Protein AF-A0A7S0PBK9-F1 (afdb_monomer_lite)

Radius of gyration: 22.99 Å; chains: 1; bounding box: 55×59×62 Å

Structure (mmCIF, N/CA/C/O backbone):
data_AF-A0A7S0PBK9-F1
#
_entry.id   AF-A0A7S0PBK9-F1
#
loop_
_atom_site.group_PDB
_atom_site.id
_atom_site.type_symbol
_atom_site.label_atom_id
_atom_site.label_alt_id
_atom_site.label_comp_id
_atom_site.label_asym_id
_atom_site.label_entity_id
_atom_site.label_seq_id
_atom_site.pdbx_PDB_ins_code
_atom_site.Cartn_x
_atom_site.Cartn_y
_atom_site.Cartn_z
_atom_site.occupancy
_atom_site.B_iso_or_equiv
_atom_site.auth_seq_id
_atom_site.auth_comp_id
_atom_site.auth_asym_id
_atom_site.auth_atom_id
_atom_site.pdbx_PDB_model_num
ATOM 1 N N . GLU A 1 1 ? -21.178 -40.208 -24.244 1.00 37.31 1 GLU A N 1
ATOM 2 C CA . GLU A 1 1 ? -20.035 -39.601 -24.956 1.00 37.31 1 GLU A CA 1
ATOM 3 C C . GLU A 1 1 ? -19.880 -38.158 -24.503 1.00 37.31 1 GLU A C 1
ATOM 5 O O . GLU A 1 1 ? -20.881 -37.492 -24.266 1.00 37.31 1 GLU A O 1
ATOM 10 N N . HIS A 1 2 ? -18.645 -37.732 -24.250 1.00 36.84 2 HIS A N 1
ATOM 11 C CA . HIS A 1 2 ? -18.321 -36.469 -23.590 1.00 36.84 2 HIS A CA 1
ATOM 12 C C . HIS A 1 2 ? -18.660 -35.262 -24.472 1.00 36.84 2 HIS A C 1
ATOM 14 O O . HIS A 1 2 ? -18.075 -35.089 -25.539 1.00 36.84 2 HIS A O 1
ATOM 20 N N . ALA A 1 3 ? -19.561 -34.401 -23.995 1.00 41.03 3 ALA A N 1
ATOM 21 C CA . ALA A 1 3 ? -19.729 -33.058 -24.533 1.00 41.03 3 ALA A CA 1
ATOM 22 C C . ALA A 1 3 ? -18.425 -32.279 -24.303 1.00 41.03 3 ALA A C 1
ATOM 24 O O . ALA A 1 3 ? -17.999 -32.078 -23.163 1.00 41.03 3 ALA A O 1
ATOM 25 N N . GLY A 1 4 ? -17.759 -31.915 -25.398 1.00 39.22 4 GLY A N 1
ATOM 26 C CA . GLY A 1 4 ? -16.502 -31.182 -25.380 1.00 39.22 4 GLY A CA 1
ATOM 27 C C . GLY A 1 4 ? -16.660 -29.844 -24.666 1.00 39.22 4 GLY A C 1
ATOM 28 O O . GLY A 1 4 ? -17.493 -29.020 -25.034 1.00 39.22 4 GLY A O 1
ATOM 29 N N . ILE A 1 5 ? -15.838 -29.627 -23.642 1.00 44.16 5 ILE A N 1
ATOM 30 C CA . ILE A 1 5 ? -15.659 -28.320 -23.017 1.00 44.16 5 ILE A CA 1
ATOM 31 C C . ILE A 1 5 ? -14.984 -27.438 -24.069 1.00 44.16 5 ILE A C 1
ATOM 33 O O . ILE A 1 5 ? -13.789 -27.580 -24.334 1.00 44.16 5 ILE A O 1
ATOM 37 N N . GLY A 1 6 ? -15.762 -26.569 -24.714 1.00 41.78 6 GLY A N 1
ATOM 38 C CA . GLY A 1 6 ? -15.231 -25.554 -25.613 1.00 41.78 6 GLY A CA 1
ATOM 39 C C . GLY A 1 6 ? -14.212 -24.702 -24.860 1.00 41.78 6 GLY A C 1
ATOM 40 O O . GLY A 1 6 ? -14.540 -24.085 -23.846 1.00 41.78 6 GLY A O 1
ATOM 41 N N . ARG A 1 7 ? -12.962 -24.686 -25.333 1.00 45.25 7 ARG A N 1
ATOM 42 C CA . ARG A 1 7 ? -11.970 -23.701 -24.898 1.00 45.25 7 ARG A CA 1
ATOM 43 C C . ARG A 1 7 ? -12.492 -22.330 -25.316 1.00 45.25 7 ARG A C 1
ATOM 45 O O . ARG A 1 7 ? -12.412 -21.980 -26.487 1.00 45.25 7 ARG A O 1
ATOM 52 N N . ALA A 1 8 ? -13.046 -21.576 -24.373 1.00 54.84 8 ALA A N 1
ATOM 53 C CA . ALA A 1 8 ? -13.255 -20.154 -24.574 1.00 54.84 8 ALA A CA 1
ATOM 54 C C . ALA A 1 8 ? -11.870 -19.518 -24.758 1.00 54.84 8 ALA A C 1
ATOM 56 O O . ALA A 1 8 ? -11.065 -19.505 -23.824 1.00 54.84 8 ALA A O 1
ATOM 57 N N . GLU A 1 9 ? -11.560 -19.052 -25.967 1.00 52.22 9 GLU A N 1
ATOM 58 C CA . GLU A 1 9 ? -10.427 -18.159 -26.179 1.00 52.22 9 GLU A CA 1
ATOM 59 C C . GLU A 1 9 ? -10.696 -16.889 -25.376 1.00 52.22 9 GLU A C 1
ATOM 61 O O . GLU A 1 9 ? -11.541 -16.065 -25.724 1.00 52.22 9 GLU A O 1
ATOM 66 N N . VAL A 1 10 ? -10.010 -16.749 -24.244 1.00 57.16 10 VAL A N 1
ATOM 67 C CA . VAL A 1 10 ? -10.023 -15.505 -23.481 1.00 57.16 10 VAL A CA 1
ATOM 68 C C . VAL A 1 10 ? -9.178 -14.512 -24.269 1.00 57.16 10 VAL A C 1
ATOM 70 O O . VAL A 1 10 ? -7.961 -14.443 -24.096 1.00 57.16 10 VAL A O 1
ATOM 73 N N . SER A 1 11 ? -9.812 -13.771 -25.179 1.00 64.06 11 SER A N 1
ATOM 74 C CA . SER A 1 11 ? -9.138 -12.669 -25.856 1.00 64.06 11 SER A CA 1
ATOM 75 C C . SER A 1 11 ? -8.804 -11.596 -24.825 1.00 64.06 11 SER A C 1
ATOM 77 O O . SER A 1 11 ? -9.683 -11.045 -24.168 1.00 64.06 11 SER A O 1
ATOM 79 N N . VAL A 1 12 ? -7.514 -11.303 -24.676 1.00 69.44 12 VAL A N 1
ATOM 80 C CA . VAL A 1 12 ? -7.003 -10.247 -23.785 1.00 69.44 12 VAL A CA 1
ATOM 81 C C . VAL A 1 12 ? -7.301 -8.852 -24.350 1.00 69.44 12 VAL A C 1
ATOM 83 O O . VAL A 1 12 ? -7.242 -7.869 -23.611 1.00 69.44 12 VAL A O 1
ATOM 86 N N . TYR A 1 13 ? -7.677 -8.768 -25.630 1.00 76.81 13 TYR A N 1
ATOM 87 C CA . TYR A 1 13 ? -8.009 -7.528 -26.319 1.00 76.81 13 TYR A CA 1
ATOM 88 C C . TYR A 1 13 ? -9.389 -7.597 -26.983 1.00 76.81 13 TYR A C 1
ATOM 90 O O . TYR A 1 13 ? -9.721 -8.574 -27.652 1.00 76.81 13 TYR A O 1
ATOM 98 N N . CYS A 1 14 ? -10.176 -6.536 -26.840 1.00 70.25 14 CYS A N 1
ATOM 99 C CA . CYS A 1 14 ? -11.416 -6.302 -27.573 1.00 70.25 14 CYS A CA 1
ATOM 100 C C . CYS A 1 14 ? -11.334 -4.899 -28.181 1.00 70.25 14 CYS A C 1
ATOM 102 O O . CYS A 1 14 ? -10.976 -3.958 -27.478 1.00 70.25 14 CYS A O 1
ATOM 104 N N . GLU A 1 15 ? -11.572 -4.769 -29.489 1.00 79.12 15 GLU A N 1
ATOM 105 C CA . GLU A 1 15 ? -11.504 -3.482 -30.212 1.00 79.12 15 GLU A CA 1
ATOM 106 C C . GLU A 1 15 ? -10.177 -2.714 -30.016 1.00 79.12 15 GLU A C 1
ATOM 108 O O . GLU A 1 15 ? -10.131 -1.489 -29.943 1.00 79.12 15 GLU A O 1
ATOM 113 N N . GLY A 1 16 ? -9.061 -3.443 -29.897 1.00 73.81 16 GLY A N 1
ATOM 114 C CA . GLY A 1 16 ? -7.737 -2.853 -29.663 1.00 73.81 16 GLY A CA 1
ATOM 115 C C . GLY A 1 16 ? -7.492 -2.387 -28.223 1.00 73.81 16 GLY A C 1
ATOM 116 O O . GLY A 1 16 ? -6.398 -1.915 -27.915 1.00 73.81 16 GLY A O 1
ATOM 117 N N . GLN A 1 17 ? -8.459 -2.563 -27.321 1.00 72.69 17 GLN A N 1
ATOM 118 C CA . GLN A 1 17 ? -8.320 -2.269 -25.899 1.00 72.69 17 GLN A CA 1
ATOM 119 C C . GLN A 1 17 ? -8.137 -3.542 -25.085 1.00 72.69 17 GLN A C 1
ATOM 121 O O . GLN A 1 17 ? -8.747 -4.575 -25.349 1.00 72.69 17 GLN A O 1
ATOM 126 N N . ARG A 1 18 ? -7.278 -3.464 -24.070 1.00 77.75 18 ARG A N 1
ATOM 127 C CA . ARG A 1 18 ? -7.047 -4.567 -23.143 1.00 77.75 18 ARG A CA 1
ATOM 128 C C . ARG A 1 18 ? -8.266 -4.722 -22.230 1.00 77.75 18 ARG A C 1
ATOM 130 O O . ARG A 1 18 ? -8.673 -3.754 -21.598 1.00 77.75 18 ARG A O 1
ATOM 137 N N . VAL A 1 19 ? -8.829 -5.927 -22.154 1.00 81.81 19 VAL A N 1
ATOM 138 C CA . VAL A 1 19 ? -10.065 -6.196 -21.387 1.00 81.81 19 VAL A CA 1
ATOM 139 C C . VAL A 1 19 ? -9.824 -6.755 -19.984 1.00 81.81 19 VAL A C 1
ATOM 141 O O . VAL A 1 19 ? -10.758 -6.848 -19.193 1.00 81.81 19 VAL A O 1
ATOM 144 N N . ASN A 1 20 ? -8.586 -7.123 -19.645 1.00 80.31 20 ASN A N 1
ATOM 145 C CA . ASN A 1 20 ? -8.206 -7.528 -18.291 1.00 80.31 20 ASN A CA 1
ATOM 146 C C . ASN A 1 20 ? -7.452 -6.414 -17.547 1.00 80.31 20 ASN A C 1
ATOM 148 O O . ASN A 1 20 ? -6.885 -5.504 -18.152 1.00 80.31 20 ASN A O 1
ATOM 152 N N . GLY A 1 21 ? -7.424 -6.515 -16.215 1.00 77.88 21 GLY A N 1
ATOM 153 C CA . GLY A 1 21 ? -6.659 -5.604 -15.366 1.00 77.88 21 GLY A CA 1
ATOM 154 C C . GLY A 1 21 ? -5.166 -5.592 -15.715 1.00 77.88 21 GLY A C 1
ATOM 155 O O . GLY A 1 21 ? -4.591 -6.606 -16.125 1.00 77.88 21 GLY A O 1
ATOM 156 N N . ASN A 1 22 ? -4.541 -4.431 -15.542 1.00 81.94 22 ASN A N 1
ATOM 157 C CA . ASN A 1 22 ? -3.117 -4.207 -15.753 1.00 81.94 22 ASN A CA 1
ATOM 158 C C . ASN A 1 22 ? -2.502 -3.693 -14.441 1.00 81.94 22 ASN A C 1
ATOM 160 O O . ASN A 1 22 ? -3.064 -2.797 -13.825 1.00 81.94 22 ASN A O 1
ATOM 164 N N . ASP A 1 23 ? -1.386 -4.296 -14.027 1.00 85.19 23 ASP A N 1
ATOM 165 C CA . ASP A 1 23 ? -0.671 -4.022 -12.768 1.00 85.19 23 ASP A CA 1
ATOM 166 C C . ASP A 1 23 ? 0.801 -3.635 -13.032 1.00 85.19 23 ASP A C 1
ATOM 168 O O . ASP A 1 23 ? 1.697 -3.928 -12.237 1.00 85.19 23 ASP A O 1
ATOM 172 N N . GLY A 1 24 ? 1.067 -3.055 -14.208 1.00 88.94 24 GLY A N 1
ATOM 173 C CA . GLY A 1 24 ? 2.384 -2.606 -14.652 1.00 88.94 24 GLY A CA 1
ATOM 174 C C . GLY A 1 24 ? 2.984 -3.417 -15.806 1.00 88.94 24 GLY A C 1
ATOM 175 O O . GLY A 1 24 ? 2.292 -3.891 -16.709 1.00 88.94 24 GLY A O 1
ATOM 176 N N . LEU A 1 25 ? 4.311 -3.532 -15.803 1.00 90.88 25 LEU A N 1
ATOM 177 C CA . LEU A 1 25 ? 5.112 -4.133 -16.868 1.00 90.88 25 LEU A CA 1
ATOM 178 C C . LEU A 1 25 ? 5.977 -5.272 -16.324 1.00 90.88 25 LEU A C 1
ATOM 180 O O . LEU A 1 25 ? 6.424 -5.247 -15.178 1.00 90.88 25 LEU A O 1
ATOM 184 N N . VAL A 1 26 ? 6.249 -6.257 -17.177 1.00 89.31 26 VAL A N 1
ATOM 185 C CA . VAL A 1 26 ? 7.191 -7.345 -16.897 1.00 89.31 26 VAL A CA 1
ATOM 186 C C . VAL A 1 26 ? 8.267 -7.326 -17.974 1.00 89.31 26 VAL A C 1
ATOM 188 O O . VAL A 1 26 ? 7.952 -7.418 -19.159 1.00 89.31 26 VAL A O 1
ATOM 191 N N . PHE A 1 27 ? 9.529 -7.206 -17.566 1.00 86.12 27 PHE A N 1
ATOM 192 C CA . PHE A 1 27 ? 10.682 -7.268 -18.456 1.00 86.12 27 PHE A CA 1
ATOM 193 C C . PHE A 1 27 ? 11.312 -8.645 -18.343 1.00 86.12 27 PHE A C 1
ATOM 195 O O . PHE A 1 27 ? 11.823 -9.026 -17.288 1.00 86.12 27 PHE A O 1
ATOM 202 N N . THR A 1 28 ? 11.247 -9.381 -19.448 1.00 82.25 28 THR A N 1
ATOM 203 C CA . THR A 1 28 ? 11.861 -10.699 -19.572 1.00 82.25 28 THR A CA 1
ATOM 204 C C . THR A 1 28 ? 13.163 -10.541 -20.348 1.00 82.25 28 THR A C 1
ATOM 206 O O . THR A 1 28 ? 13.121 -10.016 -21.462 1.00 82.25 28 THR A O 1
ATOM 209 N N . PRO A 1 29 ? 14.312 -10.934 -19.779 1.00 76.38 29 PRO A N 1
ATOM 210 C CA . PRO A 1 29 ? 15.572 -10.917 -20.511 1.00 76.38 29 PRO A CA 1
ATOM 211 C C . PRO A 1 29 ? 15.522 -11.900 -21.688 1.00 76.38 29 PRO A C 1
ATOM 213 O O . PRO A 1 29 ? 14.913 -12.962 -21.596 1.00 76.38 29 PRO A O 1
ATOM 216 N N . GLU A 1 30 ? 16.176 -11.548 -22.793 1.00 73.62 30 GLU A N 1
ATOM 217 C CA . GLU A 1 30 ? 16.146 -12.325 -24.043 1.00 73.62 30 GLU A CA 1
ATOM 218 C C . GLU A 1 30 ? 16.910 -13.660 -23.945 1.00 73.62 30 GLU A C 1
ATOM 220 O O . GLU A 1 30 ? 16.586 -14.611 -24.650 1.00 73.62 30 GLU A O 1
ATOM 225 N N . ALA A 1 31 ? 17.923 -13.737 -23.072 1.00 64.44 31 ALA A N 1
ATOM 226 C CA . ALA A 1 31 ? 18.966 -14.763 -23.136 1.00 64.44 31 ALA A CA 1
ATOM 227 C C . ALA A 1 31 ? 18.982 -15.883 -22.067 1.00 64.44 31 ALA A C 1
ATOM 229 O O . ALA A 1 31 ? 19.561 -16.925 -22.373 1.00 64.44 31 ALA A O 1
ATOM 230 N N . PRO A 1 32 ? 18.440 -15.767 -20.836 1.00 63.41 32 PRO A N 1
ATOM 231 C CA . PRO A 1 32 ? 18.502 -16.893 -19.907 1.00 63.41 32 PRO A CA 1
ATOM 232 C C . PRO A 1 32 ? 17.438 -17.942 -20.247 1.00 63.41 32 PRO A C 1
ATOM 234 O O . PRO A 1 32 ? 16.290 -17.616 -20.556 1.00 63.41 32 PRO A O 1
ATOM 237 N N . SER A 1 33 ? 17.802 -19.222 -20.144 1.00 63.12 33 SER A N 1
ATOM 238 C CA . SER A 1 33 ? 16.810 -20.294 -20.169 1.00 63.12 33 SER A CA 1
ATOM 239 C C . SER A 1 33 ? 15.861 -20.150 -18.970 1.00 63.12 33 SER A C 1
ATOM 241 O O . SER A 1 33 ? 16.205 -19.567 -17.940 1.00 63.12 33 SER A O 1
ATOM 243 N N . TYR A 1 34 ? 14.654 -20.714 -19.057 1.00 63.53 34 TYR A N 1
ATOM 244 C CA . TYR A 1 34 ? 13.708 -20.722 -17.929 1.00 63.53 34 TYR A CA 1
ATOM 245 C C . TYR A 1 34 ? 14.316 -21.356 -16.660 1.00 63.53 34 TYR A C 1
ATOM 247 O O . TYR A 1 34 ? 13.975 -20.980 -15.542 1.00 63.53 34 TYR A O 1
ATOM 255 N N . VAL A 1 35 ? 15.264 -22.282 -16.841 1.00 61.34 35 VAL A N 1
ATOM 256 C CA . VAL A 1 35 ? 16.034 -22.908 -15.759 1.00 61.34 35 VAL A CA 1
ATOM 257 C C . VAL A 1 35 ? 16.972 -21.898 -15.096 1.00 61.34 35 VAL A C 1
ATOM 259 O O . VAL A 1 35 ? 17.036 -21.861 -13.868 1.00 61.34 35 VAL A O 1
ATOM 262 N N . ASP A 1 36 ? 17.628 -21.029 -15.866 1.00 63.69 36 ASP A N 1
ATOM 263 C CA . ASP A 1 36 ? 18.517 -19.989 -15.332 1.00 63.69 36 ASP A CA 1
ATOM 264 C C . ASP A 1 36 ? 17.732 -18.952 -14.512 1.00 63.69 36 ASP A C 1
ATOM 266 O O . ASP A 1 36 ? 18.167 -18.559 -13.431 1.00 63.69 36 ASP A O 1
ATOM 270 N N . LEU A 1 37 ? 16.526 -18.581 -14.962 1.00 63.16 37 LEU A N 1
ATOM 271 C CA . LEU A 1 37 ? 15.635 -17.661 -14.239 1.00 63.16 37 LEU A CA 1
ATOM 272 C C . LEU A 1 37 ? 15.126 -18.222 -12.900 1.00 63.16 37 LEU A C 1
ATOM 274 O O . LEU A 1 37 ? 14.863 -17.452 -11.977 1.00 63.16 37 LEU A O 1
ATOM 278 N N . LEU A 1 38 ? 14.979 -19.546 -12.783 1.00 64.19 38 LEU A N 1
ATOM 279 C CA . LEU A 1 38 ? 14.485 -20.215 -11.572 1.00 64.19 38 LEU A CA 1
ATOM 280 C C . LEU A 1 38 ? 15.596 -20.660 -10.609 1.00 64.19 38 LEU A C 1
ATOM 282 O O . LEU A 1 38 ? 15.308 -20.965 -9.453 1.00 64.19 38 LEU A O 1
ATOM 286 N N . SER A 1 39 ? 16.855 -20.687 -11.054 1.00 60.34 39 SER A N 1
ATOM 287 C CA . SER A 1 39 ? 17.982 -21.238 -10.281 1.00 60.34 39 SER A CA 1
ATOM 288 C C . SER A 1 39 ? 18.617 -20.273 -9.263 1.00 60.34 39 SER A C 1
ATOM 290 O O . SER A 1 39 ? 19.566 -20.659 -8.585 1.00 60.34 39 SER A O 1
ATOM 292 N N . MET A 1 40 ? 18.038 -19.079 -9.069 1.00 57.62 40 MET A N 1
ATOM 293 C CA . MET A 1 40 ? 18.487 -18.008 -8.154 1.00 57.62 40 MET A CA 1
ATOM 294 C C . MET A 1 40 ? 19.875 -17.396 -8.496 1.00 57.62 40 MET A C 1
ATOM 296 O O . MET A 1 40 ? 20.720 -18.043 -9.109 1.00 57.62 40 MET A O 1
ATOM 300 N N . PRO A 1 41 ? 20.143 -16.129 -8.106 1.00 51.56 41 PRO A N 1
ATOM 301 C CA . PRO A 1 41 ? 21.246 -15.313 -8.640 1.00 51.56 41 PRO A CA 1
ATOM 302 C C . PRO A 1 41 ? 22.622 -15.574 -8.003 1.00 51.56 41 PRO A C 1
ATOM 304 O O . PRO A 1 41 ? 23.641 -15.164 -8.557 1.00 51.56 41 PRO A O 1
ATOM 307 N N . ASP A 1 42 ? 22.681 -16.249 -6.853 1.00 51.09 42 ASP A N 1
ATOM 308 C CA . ASP A 1 42 ? 23.914 -16.342 -6.049 1.00 51.09 42 ASP A CA 1
ATOM 309 C C . ASP A 1 42 ? 24.941 -17.346 -6.593 1.00 51.09 42 ASP A C 1
ATOM 311 O O . ASP A 1 42 ? 26.044 -17.479 -6.060 1.00 51.09 42 ASP A O 1
ATOM 315 N N . LYS A 1 43 ? 24.604 -18.060 -7.669 1.00 46.91 43 LYS A N 1
ATOM 316 C CA . LYS A 1 43 ? 25.526 -18.950 -8.372 1.00 46.91 43 LYS A CA 1
ATOM 317 C C . LYS A 1 43 ? 25.549 -18.618 -9.854 1.00 46.91 43 LYS A C 1
ATOM 319 O O . LYS A 1 43 ? 25.142 -19.424 -10.686 1.00 46.91 43 LYS A O 1
ATOM 324 N N . ALA A 1 44 ? 26.110 -17.459 -10.197 1.00 53.38 44 ALA A N 1
ATOM 325 C CA . ALA A 1 44 ? 26.804 -17.376 -11.475 1.00 53.38 44 ALA A CA 1
ATOM 326 C C . ALA A 1 44 ? 27.765 -18.577 -11.538 1.00 53.38 44 ALA A C 1
ATOM 328 O O . ALA A 1 44 ? 28.562 -18.784 -10.616 1.00 53.38 44 ALA A O 1
ATOM 329 N N . ALA A 1 45 ? 27.658 -19.409 -12.576 1.00 53.44 45 ALA A N 1
ATOM 330 C CA . ALA A 1 45 ? 28.686 -20.409 -12.834 1.00 53.44 45 ALA A CA 1
ATOM 331 C C . ALA A 1 45 ? 30.052 -19.689 -12.836 1.00 53.44 45 ALA A C 1
ATOM 333 O O . ALA A 1 45 ? 30.122 -18.572 -13.359 1.00 53.44 45 ALA A O 1
ATOM 334 N N . PRO A 1 46 ? 31.123 -20.252 -12.244 1.00 52.31 46 PRO A N 1
ATOM 335 C CA . PRO A 1 46 ? 32.425 -19.593 -12.229 1.00 52.31 46 PRO A CA 1
ATOM 336 C C . PRO A 1 46 ? 32.835 -19.184 -13.654 1.00 52.31 46 PRO A C 1
ATOM 338 O O . PRO A 1 46 ? 33.042 -20.043 -14.507 1.00 52.31 46 PRO A O 1
ATOM 341 N N . GLY A 1 47 ? 32.904 -17.875 -13.921 1.00 58.84 47 GLY A N 1
ATOM 342 C CA . GLY A 1 47 ? 33.248 -17.316 -15.237 1.00 58.84 47 GLY A CA 1
ATOM 343 C C . GLY A 1 47 ? 32.086 -17.082 -16.218 1.00 58.84 47 GLY A C 1
ATOM 344 O O . GLY A 1 47 ? 32.343 -16.660 -17.343 1.00 58.84 47 GLY A O 1
ATOM 345 N N . GLY A 1 48 ? 30.830 -17.324 -15.829 1.00 57.00 48 GLY A N 1
ATOM 346 C CA . GLY A 1 48 ? 29.646 -17.010 -16.639 1.00 57.00 48 GLY A CA 1
ATOM 347 C C . GLY A 1 48 ? 29.148 -15.566 -16.457 1.00 57.00 48 GLY A C 1
ATOM 348 O O . GLY A 1 48 ? 29.385 -14.966 -15.404 1.00 57.00 48 GLY A O 1
ATOM 349 N N . PRO A 1 49 ? 28.445 -14.986 -17.452 1.00 57.59 49 PRO A N 1
ATOM 350 C CA . PRO A 1 49 ? 27.774 -13.702 -17.275 1.00 57.59 49 PRO A CA 1
ATOM 351 C C . PRO A 1 49 ? 26.697 -13.813 -16.180 1.00 57.59 49 PRO A C 1
ATOM 353 O O . PRO A 1 49 ? 26.072 -14.869 -16.047 1.00 57.59 49 PRO A O 1
ATOM 356 N N . PRO A 1 50 ? 26.460 -12.751 -15.387 1.00 62.09 50 PRO A N 1
ATOM 357 C CA . PRO A 1 50 ? 25.414 -12.766 -14.371 1.00 62.09 50 PRO A CA 1
ATOM 358 C C . PRO A 1 50 ? 24.054 -13.029 -15.025 1.00 62.09 50 PRO A C 1
ATOM 360 O O . PRO A 1 50 ? 23.706 -12.395 -16.025 1.00 62.09 50 PRO A O 1
ATOM 363 N N . VAL A 1 51 ? 23.287 -13.961 -14.454 1.00 66.56 51 VAL A N 1
ATOM 364 C CA . VAL A 1 51 ? 21.918 -14.232 -14.901 1.00 66.56 51 VAL A CA 1
ATOM 365 C C . VAL A 1 51 ? 21.100 -12.963 -14.694 1.00 66.56 51 VAL A C 1
ATOM 367 O O . VAL A 1 51 ? 20.986 -12.460 -13.576 1.00 66.56 51 VAL A O 1
ATOM 370 N N . GLN A 1 52 ? 20.546 -12.426 -15.780 1.00 69.50 52 GLN A N 1
ATOM 371 C CA . GLN A 1 52 ? 19.661 -11.273 -15.686 1.00 69.50 52 GLN A CA 1
ATOM 372 C C . GLN A 1 52 ? 18.328 -11.721 -15.070 1.00 69.50 52 GLN A C 1
ATOM 374 O O . GLN A 1 52 ? 17.741 -12.692 -15.552 1.00 69.50 52 GLN A O 1
ATOM 379 N N . PRO A 1 53 ? 17.846 -11.062 -14.005 1.00 73.06 53 PRO A N 1
ATOM 380 C CA . PRO A 1 53 ? 16.605 -11.453 -13.355 1.00 73.06 53 PRO A CA 1
ATOM 381 C C . PRO A 1 53 ? 15.385 -11.048 -14.189 1.00 73.06 53 PRO A C 1
ATOM 383 O O . PRO A 1 53 ? 15.427 -10.107 -14.983 1.00 73.06 53 PRO A O 1
ATOM 386 N N . LEU A 1 54 ? 14.263 -11.724 -13.943 1.00 81.25 54 LEU A N 1
ATOM 387 C CA . LEU A 1 54 ? 12.953 -11.234 -14.360 1.00 81.25 54 LEU A CA 1
ATOM 388 C C . LEU A 1 54 ? 12.618 -9.971 -13.556 1.00 81.25 54 LEU A C 1
ATOM 390 O O . LEU A 1 54 ? 12.667 -9.994 -12.324 1.00 81.25 54 LEU A O 1
ATOM 394 N N . LEU A 1 55 ? 12.248 -8.884 -14.234 1.00 84.88 55 LEU A N 1
ATOM 395 C CA . LEU A 1 55 ? 11.890 -7.631 -13.568 1.00 84.88 55 LEU A CA 1
ATOM 396 C C . LEU A 1 55 ? 10.389 -7.379 -13.684 1.00 84.88 55 LEU A C 1
ATOM 398 O O . LEU A 1 55 ? 9.829 -7.400 -14.779 1.00 84.88 55 LEU A O 1
ATOM 402 N N . LYS A 1 56 ? 9.743 -7.076 -12.557 1.00 89.38 56 LYS A N 1
ATOM 403 C CA . LYS A 1 56 ? 8.392 -6.509 -12.525 1.00 89.38 56 LYS A CA 1
ATOM 404 C C . LYS A 1 56 ? 8.501 -5.033 -12.168 1.00 89.38 56 LYS A C 1
ATOM 406 O O . LYS A 1 56 ? 9.068 -4.694 -11.134 1.00 89.38 56 LYS A O 1
ATOM 411 N N . TRP A 1 57 ? 7.916 -4.175 -12.992 1.00 91.00 57 TRP A N 1
ATOM 412 C CA . TRP A 1 57 ? 7.720 -2.765 -12.678 1.00 91.00 57 TRP A CA 1
ATOM 413 C C . TRP A 1 57 ? 6.233 -2.486 -12.496 1.00 91.00 57 TRP A C 1
ATOM 415 O O . TRP A 1 57 ? 5.406 -2.990 -13.253 1.00 91.00 57 TRP A O 1
ATOM 425 N N . LYS A 1 58 ? 5.900 -1.662 -11.507 1.00 88.25 58 LYS A N 1
ATOM 426 C CA . LYS A 1 58 ? 4.537 -1.224 -11.221 1.00 88.25 58 LYS A CA 1
ATOM 427 C C . LYS A 1 58 ? 4.538 0.285 -10.966 1.00 88.25 58 LYS A C 1
ATOM 429 O O . LYS A 1 58 ? 5.478 0.759 -10.322 1.00 88.25 58 LYS A O 1
ATOM 434 N N . PRO A 1 59 ? 3.526 1.041 -11.434 1.00 82.81 59 PRO A N 1
ATOM 435 C CA . PRO A 1 59 ? 3.435 2.464 -11.143 1.00 82.81 59 PRO A CA 1
ATOM 436 C C . PRO A 1 59 ? 3.512 2.738 -9.641 1.00 82.81 59 PRO A C 1
ATOM 438 O O . PRO A 1 59 ? 2.898 2.042 -8.834 1.00 82.81 59 PRO A O 1
ATOM 441 N N . LEU A 1 60 ? 4.268 3.777 -9.278 1.00 74.31 60 LEU A N 1
ATOM 442 C CA . LEU A 1 60 ? 4.612 4.091 -7.892 1.00 74.31 60 LEU A CA 1
ATOM 443 C C . LEU A 1 60 ? 3.384 4.114 -6.973 1.00 74.31 60 LEU A C 1
ATOM 445 O O . LEU A 1 60 ? 3.346 3.408 -5.970 1.00 74.31 60 LEU A O 1
ATOM 449 N N . LEU A 1 61 ? 2.365 4.876 -7.373 1.00 75.31 61 LEU A N 1
ATOM 450 C CA . LEU A 1 61 ? 1.143 5.103 -6.600 1.00 75.31 61 LEU A CA 1
ATOM 451 C C . LEU A 1 61 ? 0.244 3.865 -6.503 1.00 75.31 61 LEU A C 1
ATOM 453 O O . LEU A 1 61 ? -0.666 3.834 -5.687 1.00 75.31 61 LEU A O 1
ATOM 457 N N . GLU A 1 62 ? 0.493 2.830 -7.299 1.00 82.31 62 GLU A N 1
ATOM 458 C CA . GLU A 1 62 ? -0.294 1.601 -7.243 1.00 82.31 62 GLU A CA 1
ATOM 459 C C . GLU A 1 62 ? 0.301 0.573 -6.269 1.00 82.31 62 GLU A C 1
ATOM 461 O O . GLU A 1 62 ? -0.302 -0.477 -6.033 1.00 82.31 62 GLU A O 1
ATOM 466 N N . ASN A 1 63 ? 1.488 0.829 -5.707 1.00 86.12 63 ASN A N 1
ATOM 467 C CA . ASN A 1 63 ? 2.053 -0.025 -4.668 1.00 86.12 63 ASN A CA 1
ATOM 468 C C . ASN A 1 63 ? 1.292 0.178 -3.357 1.00 86.12 63 ASN A C 1
ATOM 470 O O . ASN A 1 63 ? 1.285 1.265 -2.777 1.00 86.12 63 ASN A O 1
ATOM 474 N N . THR A 1 64 ? 0.664 -0.896 -2.888 1.00 91.56 64 THR A N 1
ATOM 475 C CA . THR A 1 64 ? -0.197 -0.885 -1.710 1.00 91.56 64 THR A CA 1
ATOM 476 C C . THR A 1 64 ? 0.389 -1.710 -0.574 1.00 91.56 64 THR A C 1
ATOM 478 O O . THR A 1 64 ? 1.178 -2.639 -0.771 1.00 91.56 64 THR A O 1
ATOM 481 N N . VAL A 1 65 ? -0.009 -1.359 0.644 1.00 92.50 65 VAL A N 1
ATOM 482 C CA . VAL A 1 65 ? 0.272 -2.122 1.858 1.00 92.50 65 VAL A CA 1
ATOM 483 C C . VAL A 1 65 ? -1.030 -2.302 2.619 1.00 92.50 65 VAL A C 1
ATOM 485 O O . VAL A 1 65 ? -1.780 -1.350 2.835 1.00 92.50 65 VAL A O 1
ATOM 488 N N . ASP A 1 66 ? -1.294 -3.530 3.050 1.00 96.06 66 ASP A N 1
ATOM 489 C CA . ASP A 1 66 ? -2.409 -3.831 3.933 1.00 96.06 66 ASP A CA 1
ATOM 490 C C . ASP A 1 66 ? -1.994 -3.589 5.384 1.00 96.06 66 ASP A C 1
ATOM 492 O O . ASP A 1 66 ? -1.212 -4.357 5.953 1.00 96.06 66 ASP A O 1
ATOM 496 N N . PHE A 1 67 ? -2.543 -2.548 5.996 1.00 95.00 67 PHE A N 1
ATOM 497 C CA . PHE A 1 67 ? -2.329 -2.209 7.397 1.00 95.00 67 PHE A CA 1
ATOM 498 C C . PHE A 1 67 ? -3.524 -2.604 8.259 1.00 95.00 67 PHE A C 1
ATOM 500 O O . PHE A 1 67 ? -4.618 -2.882 7.777 1.00 95.00 67 PHE A O 1
ATOM 507 N N . LEU A 1 68 ? -3.312 -2.614 9.568 1.00 95.56 68 LEU A N 1
ATOM 508 C CA . LEU A 1 68 ? -4.357 -2.708 10.570 1.00 95.56 68 LEU A CA 1
ATOM 509 C C . LEU A 1 68 ? -4.713 -1.298 11.056 1.00 95.56 68 LEU A C 1
ATOM 511 O O . LEU A 1 68 ? -3.814 -0.529 11.394 1.00 95.56 68 LEU A O 1
ATOM 515 N N . VAL A 1 69 ? -6.005 -0.999 11.154 1.00 94.06 69 VAL A N 1
ATOM 516 C CA . VAL A 1 69 ? -6.556 0.159 11.877 1.00 94.06 69 VAL A CA 1
ATOM 517 C C . VAL A 1 69 ? -7.318 -0.363 13.088 1.00 94.06 69 VAL A C 1
ATOM 519 O O . VAL A 1 69 ? -8.091 -1.319 12.964 1.00 94.06 69 VAL A O 1
ATOM 522 N N . ARG A 1 70 ? -7.114 0.251 14.256 1.00 94.69 70 ARG A N 1
ATOM 523 C CA . ARG A 1 70 ? -7.840 -0.111 15.480 1.00 94.69 70 ARG A CA 1
ATOM 524 C C . ARG A 1 70 ? -9.068 0.767 15.657 1.00 94.69 70 ARG A C 1
ATOM 526 O O . ARG A 1 70 ? -9.103 1.913 15.214 1.00 94.69 70 ARG A O 1
ATOM 533 N N . LEU A 1 71 ? -10.061 0.242 16.370 1.00 94.19 71 LEU A N 1
ATOM 534 C CA . LEU A 1 71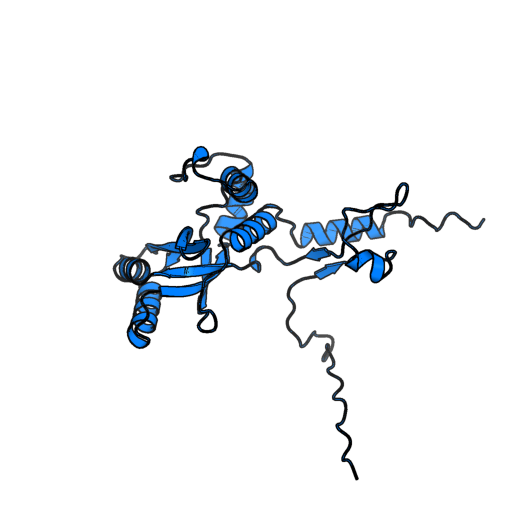 ? -11.316 0.943 16.630 1.00 94.19 71 LEU A CA 1
ATOM 535 C C . LEU A 1 71 ? -11.070 2.281 17.331 1.00 94.19 71 LEU A C 1
ATOM 537 O O . LEU A 1 71 ? -11.676 3.275 16.957 1.00 94.19 71 LEU A O 1
ATOM 541 N N . VAL A 1 72 ? -10.136 2.315 18.284 1.00 91.81 72 VAL A N 1
ATOM 542 C CA . VAL A 1 72 ? -9.778 3.533 19.027 1.00 91.81 72 VAL A CA 1
ATOM 543 C C . VAL A 1 72 ? -9.226 4.637 18.120 1.00 91.81 72 VAL A C 1
ATOM 545 O O . VAL A 1 72 ? -9.565 5.801 18.305 1.00 91.81 72 VAL A O 1
ATOM 548 N N . ASP A 1 73 ? -8.437 4.280 17.101 1.00 89.81 73 ASP A N 1
ATOM 549 C CA . ASP A 1 73 ? -7.895 5.237 16.131 1.00 89.81 73 ASP A CA 1
ATOM 550 C C . ASP A 1 73 ? -9.003 5.746 15.191 1.00 89.81 73 ASP A C 1
ATOM 552 O O . ASP A 1 73 ? -9.054 6.930 14.853 1.00 89.81 73 ASP A O 1
ATOM 556 N N . ALA A 1 74 ? -9.941 4.870 14.813 1.00 90.75 74 ALA A N 1
ATOM 557 C CA . ALA A 1 74 ? -11.109 5.244 14.019 1.00 90.75 74 ALA A CA 1
ATOM 558 C C . ALA A 1 74 ? -12.093 6.138 14.802 1.00 90.75 74 ALA A C 1
ATOM 560 O O . ALA A 1 74 ? -12.650 7.078 14.238 1.00 90.75 74 ALA A O 1
ATOM 561 N N . GLU A 1 75 ? -12.293 5.881 16.098 1.00 92.75 75 GLU A N 1
ATOM 562 C CA . GLU A 1 75 ? -13.128 6.692 16.994 1.00 92.75 75 GLU A CA 1
ATOM 563 C C . GLU A 1 75 ? -12.523 8.074 17.235 1.00 92.75 75 GLU A C 1
ATOM 565 O O . GLU A 1 75 ? -13.237 9.076 17.153 1.00 92.75 75 GLU A O 1
ATOM 570 N N . ALA A 1 76 ? -11.207 8.139 17.455 1.00 87.56 76 ALA A N 1
ATOM 571 C CA . ALA A 1 76 ? -10.484 9.402 17.534 1.00 87.56 76 ALA A CA 1
ATOM 572 C C . ALA A 1 76 ? -10.673 10.224 16.250 1.00 87.56 76 ALA A C 1
ATOM 574 O O . ALA A 1 76 ? -10.959 11.419 16.319 1.00 87.56 76 ALA A O 1
ATOM 575 N N . ALA A 1 77 ? -10.605 9.574 15.083 1.00 86.69 77 ALA A N 1
ATOM 576 C CA . ALA A 1 77 ? -10.853 10.246 13.816 1.00 86.69 77 ALA A CA 1
ATOM 577 C C . ALA A 1 77 ? -12.312 10.685 13.619 1.00 86.69 77 ALA A C 1
ATOM 579 O O . ALA A 1 77 ? -12.565 11.764 13.089 1.00 86.69 77 ALA A O 1
ATOM 580 N N . ALA A 1 78 ? -13.276 9.883 14.072 1.00 88.19 78 A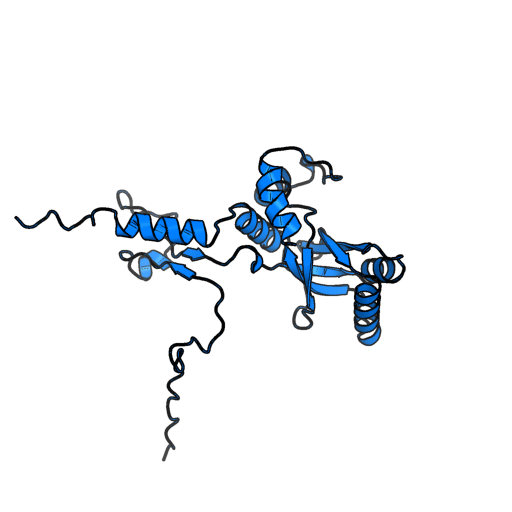LA A N 1
ATOM 581 C CA . ALA A 1 78 ? -14.703 10.189 13.982 1.00 88.19 78 ALA A CA 1
ATOM 582 C C . ALA A 1 78 ? -15.124 11.404 14.831 1.00 88.19 78 ALA A C 1
ATOM 584 O O . ALA A 1 78 ? -16.110 12.069 14.499 1.00 88.19 78 ALA A O 1
ATOM 585 N N . GLY A 1 79 ? -14.413 11.653 15.937 1.00 84.38 79 GLY A N 1
ATOM 586 C CA . GLY A 1 79 ? -14.705 12.719 16.897 1.00 84.38 79 GLY A CA 1
ATOM 587 C C . GLY A 1 79 ? -14.042 14.070 16.607 1.00 84.38 79 GLY A C 1
ATOM 588 O O . GLY A 1 79 ? -14.346 15.039 17.300 1.00 84.38 79 GLY A O 1
ATOM 589 N N . GLY A 1 80 ? -13.140 14.159 15.626 1.00 76.12 80 GLY A N 1
ATOM 590 C CA . GLY A 1 80 ? -12.428 15.402 15.328 1.00 76.12 80 GLY A CA 1
ATOM 591 C C . GLY A 1 80 ? -13.209 16.408 14.478 1.00 76.12 80 GLY A C 1
ATOM 592 O O . GLY A 1 80 ? -14.208 16.087 13.835 1.00 76.12 80 GLY A O 1
ATOM 593 N N . SER A 1 81 ? -12.732 17.655 14.464 1.00 60.56 81 SER A N 1
ATOM 594 C CA . SER A 1 81 ? -13.349 18.786 13.765 1.00 60.56 81 SER A CA 1
ATOM 595 C C . SER A 1 81 ? -12.605 19.155 12.471 1.00 60.56 81 SER A C 1
ATOM 597 O O . SER A 1 81 ? -11.543 19.767 12.492 1.00 60.56 81 SER A O 1
ATOM 599 N N . GLY A 1 82 ? -13.211 18.827 11.323 1.00 57.44 82 GLY A N 1
ATOM 600 C CA . GLY A 1 82 ? -13.041 19.500 10.021 1.00 57.44 82 GLY A CA 1
ATOM 601 C C . GLY A 1 82 ? -11.731 19.299 9.242 1.00 57.44 82 GLY A C 1
ATOM 602 O O . GLY A 1 82 ? -11.779 19.161 8.024 1.00 57.44 82 GLY A O 1
ATOM 603 N N . ALA A 1 83 ? -10.572 19.248 9.896 1.00 55.38 83 ALA A N 1
ATOM 604 C CA . ALA A 1 83 ? -9.288 18.972 9.254 1.00 55.38 83 ALA A CA 1
ATOM 605 C C . ALA A 1 83 ? -8.882 17.538 9.600 1.00 55.38 83 ALA A C 1
ATOM 607 O O . ALA A 1 83 ? -8.618 17.252 10.764 1.00 55.38 83 ALA A O 1
ATOM 608 N N . GLY A 1 84 ? -8.912 16.638 8.609 1.00 64.56 84 GLY A N 1
ATOM 609 C CA . GLY A 1 84 ? -8.803 15.186 8.789 1.00 64.56 84 GLY A CA 1
ATOM 610 C C . GLY A 1 84 ? -7.849 14.740 9.903 1.00 64.56 84 GLY A C 1
ATOM 611 O O . GLY A 1 84 ? -6.702 15.178 9.984 1.00 64.56 84 GLY A O 1
ATOM 612 N N . CYS A 1 85 ? -8.341 13.851 10.757 1.00 72.69 85 CYS A N 1
ATOM 613 C CA . CYS A 1 85 ? -7.610 13.330 11.895 1.00 72.69 85 CYS A CA 1
ATOM 614 C C . CYS A 1 85 ? -6.621 12.254 11.473 1.00 72.69 85 CYS A C 1
ATOM 616 O O . CYS A 1 85 ? -6.900 11.419 10.610 1.00 72.69 85 CYS A O 1
ATOM 618 N N . THR A 1 86 ? -5.470 12.253 12.130 1.00 78.31 86 THR A N 1
ATOM 619 C CA . THR A 1 86 ? -4.455 11.224 11.943 1.00 78.31 86 THR A CA 1
ATOM 620 C C . THR A 1 86 ? -4.869 9.958 12.688 1.00 78.31 86 THR A C 1
ATOM 622 O O . THR A 1 86 ? -5.025 9.987 13.905 1.00 78.31 86 THR A O 1
ATOM 625 N N . ALA A 1 87 ? -5.025 8.856 11.958 1.00 84.50 87 ALA A N 1
ATOM 626 C CA . ALA A 1 87 ? -5.220 7.524 12.513 1.00 84.50 87 ALA A CA 1
ATOM 627 C C . ALA A 1 87 ? -3.963 6.678 12.299 1.00 84.50 87 ALA A C 1
ATOM 629 O O . ALA A 1 87 ? -3.369 6.675 11.215 1.00 84.50 87 ALA A O 1
ATOM 630 N N . THR A 1 88 ? -3.566 5.955 13.339 1.00 86.19 88 THR A N 1
ATOM 631 C CA . THR A 1 88 ? -2.360 5.128 13.337 1.00 86.19 88 THR A CA 1
ATOM 632 C C . THR A 1 88 ? -2.584 3.826 12.565 1.00 86.19 88 THR A C 1
ATOM 634 O O . THR A 1 88 ? -3.636 3.194 12.667 1.00 86.19 88 THR A O 1
ATOM 637 N N . LEU A 1 89 ? -1.580 3.414 11.790 1.00 89.50 89 LEU A N 1
ATOM 638 C CA . LEU A 1 89 ? -1.570 2.191 10.993 1.00 89.50 89 LEU A CA 1
ATOM 639 C C . LEU A 1 89 ? -0.521 1.213 11.519 1.00 89.50 89 LEU A C 1
ATOM 641 O O . LEU A 1 89 ? 0.638 1.578 11.753 1.00 89.50 89 LEU A O 1
ATOM 645 N N . PHE A 1 90 ? -0.916 -0.053 11.651 1.00 90.31 90 PHE A N 1
ATOM 646 C CA . PHE A 1 90 ? -0.069 -1.099 12.219 1.00 90.31 90 PHE A CA 1
ATOM 647 C C . PHE A 1 90 ? 0.192 -2.242 11.240 1.00 90.31 90 PHE A C 1
ATOM 649 O O . PHE A 1 90 ? -0.684 -2.649 10.480 1.00 90.31 90 PHE A O 1
ATOM 656 N N . SER A 1 91 ? 1.378 -2.830 11.343 1.00 90.69 91 SER A N 1
ATOM 657 C CA . SER A 1 91 ? 1.766 -4.050 10.633 1.00 90.69 91 SER A CA 1
ATOM 658 C C . SER A 1 91 ? 2.001 -5.210 11.588 1.00 90.69 91 SER A C 1
ATOM 660 O O . SER A 1 91 ? 2.211 -5.034 12.789 1.00 90.69 91 SER A O 1
ATOM 662 N N . SER A 1 92 ? 1.972 -6.425 11.051 1.00 89.62 92 SER A N 1
ATOM 663 C CA . SER A 1 92 ? 2.197 -7.654 11.811 1.00 89.62 92 SER A CA 1
ATOM 664 C C . SER A 1 92 ? 3.692 -7.936 12.003 1.00 89.62 92 SER A C 1
ATOM 666 O O . SER A 1 92 ? 4.469 -7.947 11.048 1.00 89.62 92 SER A O 1
ATOM 668 N N . ALA A 1 93 ? 4.106 -8.235 13.232 1.00 85.38 93 ALA A N 1
ATOM 669 C CA . ALA A 1 93 ? 5.464 -8.634 13.589 1.00 85.38 93 ALA A CA 1
ATOM 670 C C . ALA A 1 93 ? 5.430 -9.843 14.534 1.00 85.38 93 ALA A C 1
ATOM 672 O O . ALA A 1 93 ? 5.330 -9.696 15.754 1.00 85.38 93 ALA A O 1
ATOM 673 N N . GLY A 1 94 ? 5.498 -11.053 13.968 1.00 73.88 94 GLY A N 1
ATOM 674 C CA . GLY A 1 94 ? 5.657 -12.289 14.746 1.00 73.88 94 GLY A CA 1
ATOM 675 C C . GLY A 1 94 ? 4.593 -12.492 15.833 1.00 73.88 94 GLY A C 1
ATOM 676 O O . GLY A 1 94 ? 4.931 -12.847 16.955 1.00 73.88 94 GLY A O 1
ATOM 677 N N . GLY A 1 95 ? 3.322 -12.203 15.528 1.00 79.00 95 GLY A N 1
ATOM 678 C CA . GLY A 1 95 ? 2.201 -12.338 16.472 1.00 79.00 95 GLY A CA 1
ATOM 679 C C . GLY A 1 95 ? 1.862 -11.072 17.267 1.00 79.00 95 GLY A C 1
ATOM 680 O O . GLY A 1 95 ? 0.860 -11.056 17.973 1.00 79.00 95 GLY A O 1
ATOM 681 N N . ARG A 1 96 ? 2.644 -9.998 17.124 1.00 84.12 96 ARG A N 1
ATOM 682 C CA . ARG A 1 96 ? 2.332 -8.664 17.660 1.00 84.12 96 ARG A CA 1
ATOM 683 C C . ARG A 1 96 ? 2.025 -7.690 16.528 1.00 84.12 96 ARG A C 1
ATOM 685 O O . ARG A 1 96 ? 2.351 -7.952 15.374 1.00 84.12 96 ARG A O 1
ATOM 692 N N . THR A 1 97 ? 1.431 -6.552 16.864 1.00 84.94 97 THR A N 1
ATOM 693 C CA . THR A 1 97 ? 1.244 -5.428 15.937 1.00 84.94 97 THR A CA 1
ATOM 694 C C . THR A 1 97 ? 2.228 -4.317 16.268 1.00 84.94 97 THR A C 1
ATOM 696 O O . THR A 1 97 ? 2.370 -3.972 17.442 1.00 84.94 97 THR A O 1
ATOM 699 N N . VAL A 1 98 ? 2.866 -3.745 15.255 1.00 83.50 98 VAL A N 1
ATOM 700 C CA . VAL A 1 98 ? 3.826 -2.644 15.385 1.00 83.50 98 VAL A CA 1
ATOM 701 C C . VAL A 1 98 ? 3.305 -1.461 14.589 1.00 83.50 98 VAL A C 1
ATOM 703 O O . VAL A 1 98 ? 2.876 -1.631 13.450 1.00 83.50 98 VAL A O 1
ATOM 706 N N . GLU A 1 99 ? 3.312 -0.283 15.203 1.00 83.69 99 GLU A N 1
ATOM 707 C CA . GLU A 1 99 ? 2.995 0.970 14.524 1.00 83.69 99 GLU A CA 1
ATOM 708 C C . GLU A 1 99 ? 4.011 1.223 13.412 1.00 83.69 99 GLU A C 1
ATOM 710 O O . GLU A 1 99 ? 5.217 1.100 13.631 1.00 83.69 99 GLU A O 1
ATOM 715 N N . GLN A 1 100 ? 3.525 1.538 12.214 1.00 78.50 100 GLN A N 1
ATOM 716 C CA . GLN A 1 100 ? 4.398 1.703 11.054 1.00 78.50 100 GLN A CA 1
ATOM 717 C C . GLN A 1 100 ? 4.102 2.959 10.238 1.00 78.50 100 GLN A C 1
ATOM 719 O O . GLN A 1 100 ? 4.997 3.496 9.584 1.00 78.50 100 GLN A O 1
ATOM 724 N N . ALA A 1 101 ? 2.855 3.413 10.238 1.00 80.50 101 ALA A N 1
ATOM 725 C CA . ALA A 1 101 ? 2.413 4.489 9.373 1.00 80.50 101 ALA A CA 1
ATOM 726 C C . ALA A 1 101 ? 1.221 5.221 9.987 1.00 80.50 101 ALA A C 1
ATOM 728 O O . ALA A 1 101 ? 0.702 4.831 11.032 1.00 80.50 101 ALA A O 1
ATOM 729 N N . ALA A 1 102 ? 0.769 6.268 9.309 1.00 83.06 102 ALA A N 1
ATOM 730 C CA . ALA A 1 102 ? -0.462 6.946 9.651 1.00 83.06 102 ALA A CA 1
ATOM 731 C C . ALA A 1 102 ? -1.261 7.281 8.392 1.00 83.06 102 ALA A C 1
ATOM 733 O O . ALA A 1 102 ? -0.714 7.462 7.302 1.00 83.06 102 ALA A O 1
ATOM 734 N N . THR A 1 103 ? -2.572 7.376 8.555 1.00 85.25 103 THR A N 1
ATOM 735 C CA . THR A 1 103 ? -3.498 7.838 7.525 1.00 85.25 103 THR A CA 1
ATOM 736 C C . THR A 1 103 ? -4.253 9.059 8.021 1.00 85.25 103 THR A C 1
ATOM 738 O O . THR A 1 103 ? -4.399 9.263 9.224 1.00 85.25 103 THR A O 1
ATOM 741 N N . SER A 1 104 ? -4.705 9.907 7.104 1.00 83.44 104 SER A N 1
ATOM 742 C CA . SER A 1 104 ? -5.589 11.021 7.436 1.00 83.44 104 SER A CA 1
ATOM 743 C C . SER A 1 104 ? -7.009 10.665 7.040 1.00 83.44 104 SER A C 1
ATOM 745 O O . SER A 1 104 ? -7.282 10.381 5.878 1.00 83.44 104 SER A O 1
ATOM 747 N N . LEU A 1 105 ? -7.898 10.680 8.026 1.00 84.81 105 LEU A N 1
ATOM 748 C CA . LEU A 1 105 ? -9.303 10.351 7.865 1.00 84.81 105 LEU A CA 1
ATOM 749 C C . LEU A 1 105 ? -10.143 11.593 8.109 1.00 84.81 105 LEU A C 1
ATOM 751 O O . LEU A 1 105 ? -9.970 12.298 9.102 1.00 84.81 105 LEU A O 1
ATOM 755 N N . THR A 1 106 ? -11.094 11.841 7.223 1.00 88.06 106 THR A N 1
ATOM 756 C CA . THR A 1 106 ? -12.199 12.753 7.525 1.00 88.06 106 THR A CA 1
ATOM 757 C C . THR A 1 106 ? -13.046 12.191 8.675 1.00 88.06 106 THR A C 1
ATOM 759 O O . THR A 1 106 ? -13.095 10.966 8.858 1.00 88.06 106 THR A O 1
ATOM 762 N N . PRO A 1 107 ? -13.753 13.044 9.436 1.00 89.25 107 PRO A N 1
ATOM 763 C CA . PRO A 1 107 ? -14.692 12.578 10.454 1.00 89.25 107 PRO A CA 1
ATOM 764 C C . PRO A 1 107 ? -15.720 11.582 9.900 1.00 89.25 107 PRO A C 1
ATOM 766 O O . PRO A 1 107 ? -16.083 10.615 10.566 1.00 89.25 107 PRO A O 1
ATOM 769 N N . GLU A 1 108 ? -16.155 11.770 8.655 1.00 90.25 108 GLU A N 1
ATOM 770 C CA . GLU A 1 108 ? -17.084 10.894 7.941 1.00 90.25 108 GLU A CA 1
ATOM 771 C C . GLU A 1 108 ? -16.472 9.511 7.680 1.00 90.25 108 GLU A C 1
ATOM 773 O O . GLU A 1 108 ? -17.110 8.494 7.959 1.00 90.25 108 GLU A O 1
ATOM 778 N N . GLN A 1 109 ? -15.220 9.453 7.214 1.00 90.50 109 GLN A N 1
ATOM 779 C CA . GLN A 1 109 ? -14.489 8.191 7.038 1.00 90.50 109 GLN A CA 1
ATOM 780 C C . GLN A 1 109 ? -14.256 7.477 8.376 1.00 90.50 109 GLN A C 1
ATOM 782 O O . GLN A 1 109 ? -14.433 6.261 8.456 1.00 90.50 109 GLN A O 1
ATOM 787 N N . GLY A 1 110 ? -13.918 8.222 9.435 1.00 91.81 110 GLY A N 1
ATOM 788 C CA . GLY A 1 110 ? -13.806 7.684 10.792 1.00 91.81 110 GLY A CA 1
ATOM 789 C C . GLY A 1 110 ? -15.119 7.049 11.257 1.00 91.81 110 GLY A C 1
ATOM 790 O O . GLY A 1 110 ? -15.142 5.881 11.642 1.00 91.81 110 GLY A O 1
ATOM 791 N N . LYS A 1 111 ? -16.242 7.770 11.132 1.00 93.69 111 LYS A N 1
ATOM 792 C CA . LYS A 1 111 ? -17.586 7.262 11.471 1.00 93.69 111 LYS A CA 1
ATOM 793 C C . LYS A 1 111 ? -17.949 6.010 10.671 1.00 93.69 111 LYS A C 1
ATOM 795 O O . LYS A 1 111 ? -18.498 5.067 11.242 1.00 93.69 111 LYS A O 1
ATOM 800 N N . ALA A 1 112 ? -17.627 5.976 9.378 1.00 93.06 112 ALA A N 1
ATOM 801 C CA . ALA A 1 112 ? -17.871 4.815 8.528 1.00 93.06 112 ALA A CA 1
ATOM 802 C C . ALA A 1 112 ? -17.075 3.585 8.997 1.00 93.06 112 ALA A C 1
ATOM 804 O O . ALA A 1 112 ? -17.650 2.507 9.150 1.00 93.06 112 ALA A O 1
ATOM 805 N N . LEU A 1 113 ? -15.782 3.747 9.303 1.00 93.56 113 LEU A N 1
ATOM 806 C CA . LEU A 1 113 ? -14.955 2.667 9.850 1.00 93.56 113 LEU A CA 1
ATOM 807 C C . LEU A 1 113 ? -15.497 2.167 11.191 1.00 93.56 113 LEU A C 1
ATOM 809 O O . LEU A 1 113 ? -15.690 0.964 11.355 1.00 93.56 113 LEU A O 1
ATOM 813 N N . VAL A 1 114 ? -15.820 3.074 12.118 1.00 95.25 114 VAL A N 1
ATOM 814 C CA . VAL A 1 114 ? -16.412 2.725 13.421 1.00 95.25 114 VAL A CA 1
ATOM 815 C C . VAL A 1 114 ? -17.712 1.940 13.244 1.00 95.25 114 VAL A C 1
ATOM 817 O O . VAL A 1 114 ? -17.912 0.927 13.915 1.00 95.25 114 VAL A O 1
ATOM 820 N N . SER A 1 115 ? -18.582 2.369 12.326 1.00 96.25 115 SER A N 1
ATOM 821 C CA . SER A 1 115 ? -19.843 1.685 12.027 1.00 96.25 115 SER A CA 1
ATOM 822 C C . SER A 1 115 ? -19.608 0.247 11.558 1.00 96.25 115 SER A C 1
ATOM 824 O O . SER A 1 115 ? -20.163 -0.681 12.148 1.00 96.25 115 SER A O 1
ATOM 826 N N . VAL A 1 116 ? -18.719 0.042 10.578 1.00 94.62 116 VAL A N 1
ATOM 827 C CA . VAL A 1 116 ? -18.365 -1.293 10.065 1.00 94.62 116 VAL A CA 1
ATOM 828 C C . VAL A 1 116 ? -17.762 -2.164 11.169 1.00 94.62 116 VAL A C 1
ATOM 830 O O . VAL A 1 116 ? -18.163 -3.312 11.356 1.00 94.62 116 VAL A O 1
ATOM 833 N N . MET A 1 117 ? -16.813 -1.628 11.934 1.00 95.12 117 MET A N 1
ATOM 834 C CA . MET A 1 117 ? -16.133 -2.366 12.998 1.00 95.12 117 MET A CA 1
ATOM 835 C C . MET A 1 117 ? -17.112 -2.820 14.083 1.00 95.12 117 MET A C 1
ATOM 837 O O . MET A 1 117 ? -17.115 -3.995 14.449 1.00 95.12 117 MET A O 1
ATOM 841 N N . ARG A 1 118 ? -18.006 -1.933 14.535 1.00 96.00 118 ARG A N 1
ATOM 842 C CA . ARG A 1 118 ? -19.033 -2.262 15.534 1.00 96.00 118 ARG A CA 1
ATOM 843 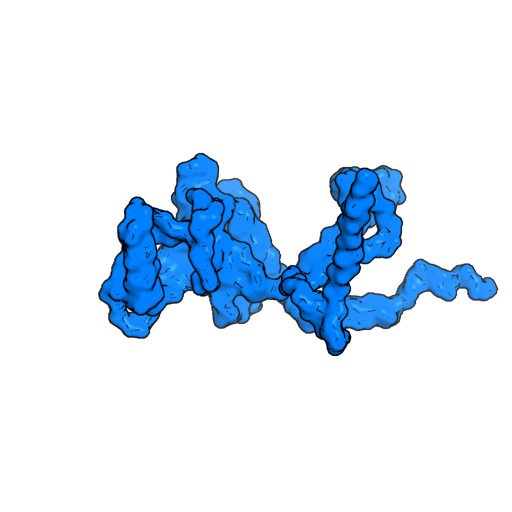C C . ARG A 1 118 ? -20.075 -3.242 14.998 1.00 96.00 118 ARG A C 1
ATOM 845 O O . ARG A 1 118 ? -20.393 -4.198 15.698 1.00 96.00 118 ARG A O 1
ATOM 852 N N . ALA A 1 119 ? -20.550 -3.059 13.764 1.00 95.19 119 ALA A N 1
ATOM 853 C CA . ALA A 1 119 ? -21.521 -3.960 13.136 1.00 95.19 119 ALA A CA 1
ATOM 854 C C . ALA A 1 119 ? -21.008 -5.407 13.038 1.00 95.19 119 ALA A C 1
ATOM 856 O O . ALA A 1 119 ? -21.782 -6.351 13.165 1.00 95.19 119 ALA A O 1
ATOM 857 N N . HIS A 1 120 ? -19.696 -5.586 12.865 1.00 91.69 120 HIS A N 1
ATOM 858 C CA . HIS A 1 120 ? -19.058 -6.901 12.804 1.00 91.69 120 HIS A CA 1
ATOM 859 C C . HIS A 1 120 ? -18.398 -7.343 14.122 1.00 91.69 120 HIS A C 1
ATOM 861 O O . HIS A 1 120 ? -17.706 -8.361 14.132 1.00 91.69 120 HIS A O 1
ATOM 867 N N . GLY A 1 121 ? -18.564 -6.595 15.221 1.00 93.81 121 GLY A N 1
ATOM 868 C CA . GLY A 1 121 ? -17.947 -6.910 16.516 1.00 93.81 121 GLY A CA 1
ATOM 869 C C . GLY A 1 121 ? -16.411 -6.941 16.490 1.00 93.81 121 GLY A C 1
ATOM 870 O O . GLY A 1 121 ? -15.788 -7.636 17.292 1.00 93.81 121 GLY A O 1
ATOM 871 N N . LYS A 1 122 ? -15.787 -6.224 15.550 1.00 92.94 122 LYS A N 1
ATOM 872 C CA . LYS A 1 122 ? -14.335 -6.193 15.350 1.00 92.94 122 LYS A CA 1
ATOM 873 C C . LYS A 1 122 ? -13.709 -5.015 16.090 1.00 92.94 122 LYS A C 1
ATOM 875 O O . LYS A 1 122 ? -14.189 -3.890 16.008 1.00 92.94 122 LYS A O 1
ATOM 880 N N . LYS A 1 123 ? -12.593 -5.275 16.774 1.00 93.75 123 LYS A N 1
ATOM 881 C CA . LYS A 1 123 ? -11.750 -4.231 17.387 1.00 93.75 123 LYS A CA 1
ATOM 882 C C . LYS A 1 123 ? -10.695 -3.689 16.435 1.00 93.75 123 LYS A C 1
ATOM 884 O O . LYS A 1 123 ? -10.273 -2.552 16.599 1.00 93.75 123 LYS A O 1
ATOM 889 N N . ASP A 1 124 ? -10.344 -4.481 15.429 1.00 93.88 124 ASP A N 1
ATOM 890 C CA . ASP A 1 124 ? -9.336 -4.150 14.438 1.00 93.88 124 ASP A CA 1
ATOM 891 C C . ASP A 1 124 ? -9.837 -4.515 13.038 1.00 93.88 124 ASP A C 1
ATOM 893 O O . ASP A 1 124 ? -10.583 -5.485 12.856 1.00 93.88 124 ASP A O 1
ATOM 897 N N . LEU A 1 125 ? -9.418 -3.739 12.044 1.00 94.81 125 LEU A N 1
ATOM 898 C CA . LEU A 1 125 ? -9.772 -3.947 10.648 1.00 94.81 125 LEU A CA 1
ATOM 899 C C . LEU A 1 125 ? -8.518 -3.888 9.784 1.00 94.81 125 LEU A C 1
ATOM 901 O O . LEU A 1 125 ? -7.695 -2.988 9.940 1.00 94.81 125 LEU A O 1
ATOM 905 N N . VAL A 1 126 ? -8.386 -4.834 8.855 1.00 96.38 126 VAL A N 1
ATOM 906 C CA . VAL A 1 126 ? -7.350 -4.754 7.826 1.00 96.38 126 VAL A CA 1
ATOM 907 C C . VAL A 1 126 ? -7.857 -3.858 6.701 1.00 96.38 126 VAL A C 1
ATOM 909 O O . VAL A 1 126 ? -8.954 -4.061 6.172 1.00 96.38 126 VAL A O 1
ATOM 912 N N . VAL A 1 127 ? -7.056 -2.864 6.349 1.00 95.69 127 VAL A N 1
ATOM 913 C CA . VAL A 1 127 ? -7.320 -1.886 5.297 1.00 95.69 127 VAL A CA 1
ATOM 914 C C . VAL A 1 127 ? -6.157 -1.887 4.323 1.00 95.69 127 VAL A C 1
ATOM 916 O O . VAL A 1 127 ? -5.003 -1.977 4.730 1.00 95.69 127 VAL A O 1
ATOM 919 N N . GLU A 1 128 ? -6.458 -1.814 3.035 1.00 95.31 128 GLU A N 1
ATOM 920 C CA . GLU A 1 128 ? -5.435 -1.617 2.019 1.00 95.31 128 GLU A CA 1
ATOM 921 C C . GLU A 1 128 ? -5.204 -0.126 1.842 1.00 95.31 128 GLU A C 1
ATOM 923 O O . GLU A 1 128 ? -6.158 0.638 1.654 1.00 95.31 128 GLU A O 1
ATOM 928 N N . CYS A 1 129 ? -3.938 0.270 1.889 1.00 91.88 129 CYS A N 1
ATOM 929 C CA . CYS A 1 129 ? -3.530 1.651 1.753 1.00 91.88 129 CYS A CA 1
ATOM 930 C C . CYS A 1 129 ? -2.531 1.825 0.614 1.00 91.88 129 CYS A C 1
ATOM 932 O O . CYS A 1 129 ? -1.679 0.968 0.387 1.00 91.88 129 CYS A O 1
ATOM 934 N N . MET A 1 130 ? -2.587 2.983 -0.033 1.00 89.06 130 MET A N 1
ATOM 935 C CA . MET A 1 130 ? -1.547 3.481 -0.933 1.00 89.06 130 MET A CA 1
ATOM 936 C C . MET A 1 130 ? -0.878 4.714 -0.328 1.00 89.06 130 MET A C 1
ATOM 938 O O . MET A 1 130 ? -1.445 5.358 0.558 1.00 89.06 130 MET A O 1
ATOM 942 N N . VAL A 1 131 ? 0.321 5.051 -0.793 1.00 82.88 131 VAL A N 1
ATOM 943 C CA . VAL A 1 131 ? 0.968 6.307 -0.403 1.00 82.88 131 VAL A CA 1
ATOM 944 C C . VAL A 1 131 ? 0.170 7.498 -0.953 1.00 82.88 131 VAL A C 1
ATOM 946 O O . VAL A 1 131 ? -0.296 7.464 -2.091 1.00 82.88 131 VAL A O 1
ATOM 949 N N . ASP A 1 132 ? -0.010 8.546 -0.148 1.00 78.44 132 ASP A N 1
ATOM 950 C CA . ASP A 1 132 ? -0.576 9.817 -0.610 1.00 78.44 132 ASP A CA 1
ATOM 951 C C . ASP A 1 132 ? 0.336 10.407 -1.694 1.00 78.44 132 ASP A C 1
ATOM 953 O O . ASP A 1 132 ? 1.537 10.564 -1.480 1.00 78.44 132 ASP A O 1
ATOM 957 N N . GLU A 1 133 ? -0.213 10.751 -2.860 1.00 70.56 133 GLU A N 1
ATOM 958 C CA . GLU A 1 133 ? 0.549 11.301 -3.983 1.00 70.56 133 GLU A CA 1
ATOM 959 C C . GLU A 1 133 ? 1.323 12.577 -3.605 1.00 70.56 133 GLU A C 1
ATOM 961 O O . GLU A 1 133 ? 2.454 12.777 -4.059 1.00 70.56 133 GLU A O 1
ATOM 966 N N . ALA A 1 134 ? 0.754 13.431 -2.749 1.00 64.12 134 ALA A N 1
ATOM 967 C CA . ALA A 1 134 ? 1.434 14.630 -2.270 1.00 64.12 134 ALA A CA 1
ATOM 968 C C . ALA A 1 134 ? 2.618 14.274 -1.356 1.00 64.12 134 ALA A C 1
ATOM 970 O O . ALA A 1 134 ? 3.686 14.885 -1.463 1.00 64.12 134 ALA A O 1
ATOM 971 N N . ALA A 1 135 ? 2.461 13.249 -0.512 1.00 60.34 135 ALA A N 1
ATOM 972 C CA . ALA A 1 135 ? 3.543 12.716 0.311 1.00 60.34 135 ALA A CA 1
ATOM 973 C C . ALA A 1 135 ? 4.608 12.019 -0.548 1.00 60.34 135 ALA A C 1
ATOM 975 O O . ALA A 1 135 ? 5.791 12.272 -0.352 1.00 60.34 135 ALA A O 1
ATOM 976 N N . ALA A 1 136 ? 4.215 11.244 -1.562 1.00 58.53 136 ALA A N 1
ATOM 977 C CA . ALA A 1 136 ? 5.121 10.578 -2.495 1.00 58.53 136 ALA A CA 1
ATOM 978 C C . ALA A 1 136 ? 5.984 11.590 -3.269 1.00 58.53 136 ALA A C 1
ATOM 980 O O . ALA A 1 136 ? 7.204 11.453 -3.328 1.00 58.53 136 ALA A O 1
ATOM 981 N N . LYS A 1 137 ? 5.381 12.675 -3.780 1.00 56.72 137 LYS A N 1
ATOM 982 C CA . LYS A 1 137 ? 6.114 13.796 -4.404 1.00 56.72 13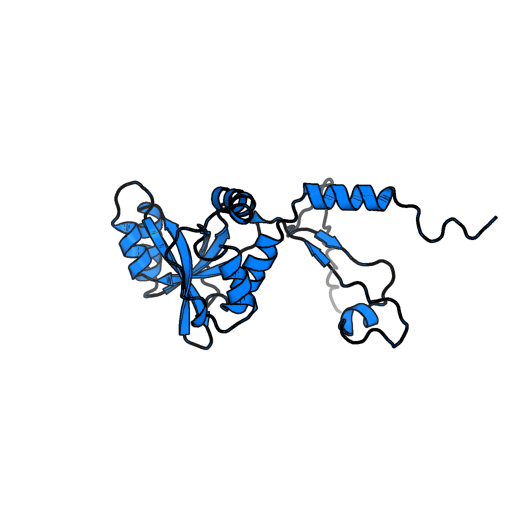7 LYS A CA 1
ATOM 983 C C . LYS A 1 137 ? 7.002 14.544 -3.400 1.00 56.72 137 LYS A C 1
ATOM 985 O O . LYS A 1 137 ? 8.058 15.050 -3.777 1.00 56.72 137 LYS A O 1
ATOM 990 N N . GLY A 1 138 ? 6.585 14.623 -2.135 1.00 49.97 138 GLY A N 1
ATOM 991 C CA . GLY A 1 138 ? 7.357 15.206 -1.036 1.00 49.97 138 GLY A CA 1
ATOM 992 C C . GLY A 1 138 ? 8.567 14.367 -0.625 1.00 49.97 138 GLY A C 1
ATOM 993 O O . GLY A 1 138 ? 9.597 14.928 -0.280 1.00 49.97 138 GLY A O 1
ATOM 994 N N . VAL A 1 139 ? 8.497 13.043 -0.734 1.00 49.88 139 VAL A N 1
ATOM 995 C CA . VAL A 1 139 ? 9.589 12.106 -0.404 1.00 49.88 139 VAL A CA 1
ATOM 996 C C . VAL A 1 139 ? 10.701 12.167 -1.437 1.00 49.88 139 VAL A C 1
ATOM 998 O O . VAL A 1 139 ? 11.873 12.212 -1.067 1.00 49.88 139 VAL A O 1
ATOM 1001 N N . VAL A 1 140 ? 10.334 12.319 -2.713 1.00 45.88 140 VAL A N 1
ATOM 1002 C CA . VAL A 1 140 ? 11.276 12.647 -3.796 1.00 45.88 140 VAL A CA 1
ATOM 1003 C C . VAL A 1 140 ? 12.038 13.951 -3.497 1.00 45.88 140 VAL A C 1
ATOM 1005 O O . VAL A 1 140 ? 13.191 14.088 -3.893 1.00 45.88 140 VAL A O 1
ATOM 1008 N N . ARG A 1 141 ? 11.437 14.897 -2.753 1.00 41.31 141 ARG A N 1
ATOM 1009 C CA . ARG A 1 141 ? 12.093 16.145 -2.311 1.00 41.31 141 ARG A CA 1
ATOM 1010 C C . ARG A 1 141 ? 12.821 16.025 -0.962 1.00 41.31 141 ARG A C 1
ATOM 1012 O O . ARG A 1 141 ? 13.860 16.647 -0.797 1.00 41.31 141 ARG A O 1
ATOM 1019 N N . SER A 1 142 ? 12.309 15.246 -0.008 1.00 39.59 142 SER A N 1
ATOM 1020 C CA . SER A 1 142 ? 12.842 15.108 1.361 1.00 39.59 142 SER A CA 1
ATOM 1021 C C . SER A 1 142 ? 14.079 14.210 1.444 1.00 39.59 142 SER A C 1
ATOM 1023 O O . SER A 1 142 ? 14.930 14.427 2.301 1.00 39.59 142 SER A O 1
ATOM 1025 N N . LEU A 1 143 ? 14.283 13.300 0.484 1.00 44.75 143 LEU A N 1
ATOM 1026 C CA . LEU A 1 143 ? 15.590 12.656 0.278 1.00 44.75 143 LEU A CA 1
ATOM 1027 C C . LEU A 1 143 ? 16.710 13.667 -0.067 1.00 44.75 143 LEU A C 1
ATOM 1029 O O . LEU A 1 143 ? 17.879 13.288 -0.090 1.00 44.75 143 LEU A O 1
ATOM 1033 N N . ALA A 1 144 ? 16.367 14.945 -0.290 1.00 38.31 144 ALA A N 1
ATOM 1034 C CA . ALA A 1 144 ? 17.288 16.070 -0.430 1.00 38.31 144 ALA A CA 1
ATOM 1035 C C . ALA A 1 144 ? 17.288 17.061 0.766 1.00 38.31 144 ALA A C 1
ATOM 1037 O O . ALA A 1 144 ? 17.973 18.078 0.683 1.00 38.31 144 ALA A O 1
ATOM 1038 N N . GLY A 1 145 ? 16.578 16.799 1.877 1.00 36.44 145 GLY A N 1
ATOM 1039 C CA . GLY A 1 145 ? 16.608 17.675 3.060 1.00 36.44 145 GLY A CA 1
ATOM 1040 C C . GLY A 1 145 ? 15.565 17.376 4.151 1.00 36.44 145 GLY A C 1
ATOM 1041 O O . GLY A 1 145 ? 14.378 17.247 3.859 1.00 36.44 145 GLY A O 1
ATOM 1042 N N . ASP A 1 146 ? 16.068 17.311 5.391 1.00 37.97 146 ASP A N 1
ATOM 1043 C CA . ASP A 1 146 ? 15.458 17.377 6.734 1.00 37.97 146 ASP A CA 1
ATOM 1044 C C . ASP A 1 146 ? 14.188 16.565 7.079 1.00 37.97 146 ASP A C 1
ATOM 1046 O O . ASP A 1 146 ? 13.109 16.718 6.510 1.00 37.97 146 ASP A O 1
ATOM 1050 N N . HIS A 1 147 ? 14.305 15.750 8.138 1.00 43.78 147 HIS A N 1
ATOM 1051 C CA . HIS A 1 147 ? 13.213 14.984 8.747 1.00 43.78 147 HIS A CA 1
ATOM 1052 C C . HIS A 1 147 ? 12.882 15.516 10.152 1.00 43.78 147 HIS A C 1
ATOM 1054 O O . HIS A 1 147 ? 13.676 15.379 11.081 1.00 43.78 147 HIS A O 1
ATOM 1060 N N . THR A 1 148 ? 11.677 16.062 10.328 1.00 37.47 148 THR A N 1
ATOM 1061 C CA . THR A 1 148 ? 11.108 16.477 11.622 1.00 37.47 148 THR A CA 1
ATOM 1062 C C . THR A 1 148 ? 9.772 15.770 11.872 1.00 37.47 148 THR A C 1
ATOM 1064 O O . THR A 1 148 ? 8.697 16.353 11.794 1.00 37.47 148 THR A O 1
ATOM 1067 N N . ALA A 1 149 ? 9.819 14.479 12.192 1.00 40.81 149 ALA A N 1
ATOM 1068 C CA . ALA A 1 149 ? 8.709 13.763 12.823 1.00 40.81 149 ALA A CA 1
ATOM 1069 C C . ALA A 1 149 ? 9.292 12.813 13.872 1.00 40.81 149 ALA A C 1
ATOM 1071 O O . ALA A 1 149 ? 10.377 12.275 13.661 1.00 40.81 149 ALA A O 1
ATOM 1072 N N . ALA A 1 150 ? 8.620 12.663 15.019 1.00 41.53 150 ALA A N 1
ATOM 1073 C CA . ALA A 1 150 ? 9.102 11.889 16.162 1.00 41.53 150 ALA A CA 1
ATOM 1074 C C . ALA A 1 150 ? 9.425 10.448 15.744 1.00 41.53 150 ALA A C 1
ATOM 1076 O O . ALA A 1 150 ? 8.549 9.616 15.527 1.00 41.53 150 ALA A O 1
ATOM 1077 N N . ALA A 1 151 ? 10.712 10.196 15.576 1.00 50.16 151 ALA A N 1
ATOM 1078 C CA . ALA A 1 151 ? 11.233 9.028 14.911 1.00 50.16 151 ALA A CA 1
ATOM 1079 C C . ALA A 1 151 ? 11.495 7.918 15.947 1.00 50.16 151 ALA A C 1
ATOM 1081 O O . ALA A 1 151 ? 11.976 8.192 17.050 1.00 50.16 151 ALA A O 1
ATOM 1082 N N . LEU A 1 152 ? 11.176 6.659 15.622 1.00 47.38 152 LEU A N 1
ATOM 1083 C CA . LEU A 1 152 ? 11.584 5.520 16.452 1.00 47.38 152 LEU A CA 1
ATOM 1084 C C . LEU A 1 152 ? 13.119 5.523 16.597 1.00 47.38 152 LEU A C 1
ATOM 1086 O O . LEU A 1 152 ? 13.804 5.597 15.578 1.00 47.38 152 LEU A O 1
ATOM 1090 N N . PRO A 1 153 ? 13.681 5.415 17.816 1.00 49.06 153 PRO A N 1
ATOM 1091 C CA . PRO A 1 153 ? 15.128 5.462 18.012 1.00 49.06 153 PRO A CA 1
ATOM 1092 C C . PRO A 1 153 ? 15.835 4.420 17.130 1.00 49.06 153 PRO A C 1
ATOM 1094 O O . PRO A 1 153 ? 15.467 3.242 17.144 1.00 49.06 153 PRO A O 1
ATOM 1097 N N . ALA A 1 154 ? 16.820 4.843 16.328 1.00 52.53 154 ALA A N 1
ATOM 1098 C CA . ALA A 1 154 ? 17.482 3.992 15.329 1.00 52.53 154 ALA A CA 1
ATOM 1099 C C . ALA A 1 154 ? 18.169 2.750 15.939 1.00 52.53 154 ALA A C 1
ATOM 1101 O O . ALA A 1 154 ? 18.342 1.732 15.266 1.00 52.53 154 ALA A O 1
ATOM 1102 N N . ASP A 1 155 ? 18.525 2.822 17.220 1.00 55.00 155 ASP A N 1
ATOM 1103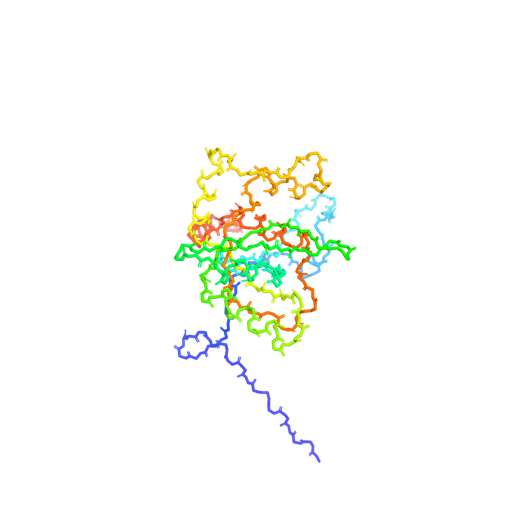 C CA . ASP A 1 155 ? 19.051 1.740 18.056 1.00 55.00 155 ASP A CA 1
ATOM 1104 C C . ASP A 1 155 ? 18.005 0.661 18.385 1.00 55.00 155 ASP A C 1
ATOM 1106 O O . ASP A 1 155 ? 18.364 -0.497 18.597 1.00 55.00 155 ASP A O 1
ATOM 1110 N N . LYS A 1 156 ? 16.708 0.995 18.354 1.00 47.56 156 LYS A N 1
ATOM 1111 C CA . LYS A 1 156 ? 15.600 0.048 18.575 1.00 47.56 156 LYS A CA 1
ATOM 1112 C C . LYS A 1 156 ? 15.126 -0.648 17.299 1.00 47.56 156 LYS A C 1
ATOM 1114 O O . LYS A 1 156 ? 14.292 -1.552 17.362 1.00 47.56 156 LYS A O 1
ATOM 1119 N N . VAL A 1 157 ? 15.660 -0.261 16.143 1.00 58.47 157 VAL A N 1
ATOM 1120 C CA . VAL A 1 157 ? 15.342 -0.870 14.850 1.00 58.47 157 VAL A CA 1
ATOM 1121 C C . VAL A 1 157 ? 16.300 -2.032 14.587 1.00 58.47 157 VAL A C 1
ATOM 1123 O O . VAL A 1 157 ? 17.500 -1.833 14.427 1.00 58.47 157 VAL A O 1
ATOM 1126 N N . THR A 1 158 ? 15.799 -3.265 14.526 1.00 57.41 158 THR A N 1
ATOM 1127 C CA . THR A 1 158 ? 16.665 -4.461 14.493 1.00 57.41 158 THR A CA 1
ATOM 1128 C C . THR A 1 158 ? 17.018 -4.959 13.088 1.00 57.41 158 THR A C 1
ATOM 1130 O O . THR A 1 158 ? 18.087 -5.535 12.910 1.00 57.41 158 THR A O 1
ATOM 1133 N N . SER A 1 159 ? 16.187 -4.709 12.070 1.00 64.88 159 SER A N 1
ATOM 1134 C CA . SER A 1 159 ? 16.447 -5.144 10.684 1.00 64.88 159 SER A CA 1
ATOM 1135 C C . SER A 1 159 ? 17.126 -4.058 9.844 1.00 64.88 159 SER A C 1
ATOM 1137 O O . SER A 1 159 ? 16.771 -2.882 9.939 1.00 64.88 159 SER A O 1
ATOM 1139 N N . ALA A 1 160 ? 18.060 -4.455 8.972 1.00 65.69 160 ALA A N 1
ATOM 1140 C CA . ALA A 1 160 ? 18.739 -3.561 8.031 1.00 65.69 160 ALA A CA 1
ATOM 1141 C C . ALA A 1 160 ? 17.761 -2.840 7.086 1.00 65.69 160 ALA A C 1
ATOM 1143 O O . ALA A 1 160 ? 17.919 -1.641 6.859 1.00 65.69 160 ALA A O 1
ATOM 1144 N N . ALA A 1 161 ? 16.721 -3.539 6.623 1.00 59.75 161 ALA A N 1
ATOM 1145 C CA . ALA A 1 161 ? 15.676 -2.975 5.769 1.00 59.75 161 ALA A CA 1
ATOM 1146 C C . ALA A 1 161 ? 14.860 -1.905 6.517 1.00 59.75 161 ALA A C 1
ATOM 1148 O O . ALA A 1 161 ? 14.672 -0.794 6.025 1.00 59.75 161 ALA A O 1
ATOM 1149 N N . LEU A 1 162 ? 14.471 -2.168 7.777 1.00 60.91 162 LEU A N 1
ATOM 1150 C CA . LEU A 1 162 ? 13.807 -1.141 8.591 1.00 60.91 162 LEU A CA 1
ATOM 1151 C C . LEU A 1 162 ? 14.729 0.063 8.839 1.00 60.91 162 LEU A C 1
ATOM 1153 O O . LEU A 1 162 ? 14.270 1.199 8.773 1.00 60.91 162 LEU A O 1
ATOM 1157 N N . LYS A 1 163 ? 16.026 -0.159 9.104 1.00 65.56 163 LYS A N 1
ATOM 1158 C CA . LYS A 1 163 ? 16.997 0.936 9.274 1.00 65.56 163 LYS A CA 1
ATOM 1159 C C . LYS A 1 163 ? 17.143 1.765 7.998 1.00 65.56 163 LYS A C 1
ATOM 1161 O O . LYS A 1 163 ? 17.359 2.971 8.079 1.00 65.56 163 LYS A O 1
ATOM 1166 N N . LEU A 1 164 ? 17.072 1.141 6.822 1.00 64.38 164 LEU A N 1
ATOM 1167 C CA . LEU A 1 164 ? 17.137 1.835 5.537 1.00 64.38 164 LEU A CA 1
ATOM 1168 C C . LEU A 1 164 ? 15.873 2.661 5.287 1.00 64.38 164 LEU A C 1
ATOM 1170 O O . LEU A 1 164 ? 15.987 3.857 5.029 1.00 64.38 164 LEU A O 1
ATOM 1174 N N . ALA A 1 165 ? 14.692 2.062 5.437 1.00 61.69 165 ALA A N 1
ATOM 1175 C CA . ALA A 1 165 ? 13.426 2.769 5.270 1.00 61.69 165 ALA A CA 1
ATOM 1176 C C . ALA A 1 165 ? 13.266 3.928 6.272 1.00 61.69 165 ALA A C 1
ATOM 1178 O O . ALA A 1 165 ? 12.763 4.993 5.919 1.00 61.69 165 ALA A O 1
ATOM 1179 N N . TYR A 1 166 ? 13.780 3.765 7.495 1.00 61.72 166 TYR A N 1
ATOM 1180 C CA . TYR A 1 166 ? 13.850 4.823 8.502 1.00 61.72 166 TYR A CA 1
ATOM 1181 C C . TYR A 1 166 ? 14.772 5.965 8.069 1.00 61.72 166 TYR A C 1
ATOM 1183 O O . TYR A 1 166 ? 14.358 7.119 8.063 1.00 61.72 166 TYR A O 1
ATOM 1191 N N . ARG A 1 167 ? 16.004 5.649 7.641 1.00 62.59 167 ARG A N 1
ATOM 1192 C CA . ARG A 1 167 ? 16.969 6.651 7.152 1.00 62.59 167 ARG A CA 1
ATOM 1193 C C . ARG A 1 167 ? 16.478 7.419 5.926 1.00 62.59 167 ARG A C 1
ATOM 1195 O O . ARG A 1 167 ? 16.945 8.524 5.700 1.00 62.59 167 ARG A O 1
ATOM 1202 N N . ARG A 1 168 ? 15.574 6.830 5.142 1.00 60.19 168 ARG A N 1
ATOM 1203 C CA . ARG A 1 168 ? 14.960 7.444 3.958 1.00 60.19 168 ARG A CA 1
ATOM 1204 C C . ARG A 1 168 ? 13.663 8.214 4.266 1.00 60.19 168 ARG A C 1
ATOM 1206 O O . ARG A 1 168 ? 12.981 8.620 3.331 1.00 60.19 168 ARG A O 1
ATOM 1213 N N . GLY A 1 169 ? 13.282 8.371 5.539 1.00 57.69 169 GLY A N 1
ATOM 1214 C CA . GLY A 1 169 ? 12.064 9.095 5.932 1.00 57.69 169 GLY A CA 1
ATOM 1215 C C . GLY A 1 169 ? 10.768 8.453 5.429 1.00 57.69 169 GLY A C 1
ATOM 1216 O O . GLY A 1 169 ? 9.779 9.142 5.193 1.00 57.69 169 GLY A O 1
ATOM 1217 N N . LEU A 1 170 ? 10.773 7.134 5.201 1.00 59.19 170 LEU A N 1
ATOM 1218 C CA . LEU A 1 170 ? 9.629 6.420 4.622 1.00 59.19 170 LEU A CA 1
ATOM 1219 C C . LEU A 1 170 ? 8.578 6.031 5.666 1.00 59.19 170 LEU A C 1
ATOM 1221 O O . LEU A 1 170 ? 7.419 5.784 5.332 1.00 59.19 170 LEU A O 1
ATOM 1225 N N . PHE A 1 171 ? 8.977 6.002 6.936 1.00 54.72 171 PHE A N 1
ATOM 1226 C CA . PHE A 1 171 ? 8.059 5.859 8.058 1.00 54.72 171 PHE A CA 1
ATOM 1227 C C . PHE A 1 171 ? 7.332 7.185 8.289 1.00 54.72 171 PHE A C 1
ATOM 1229 O O . PHE A 1 171 ? 7.942 8.246 8.193 1.00 54.72 171 PHE A O 1
ATOM 1236 N N . TYR A 1 172 ? 6.038 7.115 8.609 1.00 54.84 172 TYR A N 1
ATOM 1237 C CA . TYR A 1 172 ? 5.168 8.282 8.835 1.00 54.84 172 TYR A CA 1
ATOM 1238 C C . TYR A 1 172 ? 4.833 9.135 7.603 1.00 54.84 172 TYR A C 1
ATOM 1240 O O . TYR A 1 172 ? 4.331 10.251 7.742 1.00 54.84 172 TYR A O 1
ATOM 1248 N N . GLN A 1 173 ? 5.007 8.602 6.392 1.00 61.31 173 GLN A N 1
ATOM 1249 C CA . GLN A 1 173 ? 4.318 9.171 5.232 1.00 61.31 173 GLN A CA 1
ATOM 1250 C C . GLN A 1 173 ? 2.801 9.084 5.420 1.00 61.31 173 GLN A C 1
ATOM 1252 O O . GLN A 1 173 ? 2.305 8.181 6.096 1.00 61.31 173 GLN A O 1
ATOM 1257 N N . ARG A 1 174 ? 2.055 10.019 4.824 1.00 73.00 174 ARG A N 1
ATOM 1258 C CA . ARG A 1 174 ? 0.595 9.924 4.779 1.00 73.00 174 ARG A CA 1
ATOM 1259 C C . ARG A 1 174 ? 0.203 8.808 3.822 1.00 73.00 174 ARG A C 1
ATOM 1261 O O . ARG A 1 174 ? 0.574 8.826 2.653 1.00 73.00 174 ARG A O 1
ATOM 1268 N N . TRP A 1 175 ? -0.549 7.845 4.333 1.00 86.44 175 TRP A N 1
ATOM 1269 C CA . TRP A 1 175 ? -1.176 6.799 3.536 1.00 86.44 175 TRP A CA 1
ATOM 1270 C C . TRP A 1 175 ? -2.665 7.086 3.383 1.00 86.44 175 TRP A C 1
ATOM 1272 O O . TRP A 1 175 ? -3.295 7.667 4.270 1.00 86.44 175 TRP A O 1
ATOM 1282 N N . VAL A 1 176 ? -3.244 6.646 2.275 1.00 88.31 176 VAL A N 1
ATOM 1283 C CA . VAL A 1 176 ? -4.671 6.770 1.978 1.00 88.31 176 VAL A CA 1
ATOM 1284 C C . VAL A 1 176 ? -5.275 5.376 1.948 1.00 88.31 176 VAL A C 1
ATOM 1286 O O . VAL A 1 176 ? -4.795 4.512 1.215 1.00 88.31 176 VAL A O 1
ATOM 1289 N N . ILE A 1 177 ? -6.326 5.156 2.741 1.00 91.19 177 ILE A N 1
ATOM 1290 C CA . ILE A 1 177 ? -7.106 3.917 2.687 1.00 91.19 177 ILE A CA 1
ATOM 1291 C C . ILE A 1 177 ? -7.857 3.875 1.355 1.00 91.19 177 ILE A C 1
ATOM 1293 O O . ILE A 1 177 ? -8.675 4.752 1.084 1.00 91.19 177 ILE A O 1
ATOM 1297 N N . ILE A 1 178 ? -7.619 2.834 0.557 1.00 91.12 178 ILE A N 1
ATOM 1298 C CA . ILE A 1 178 ? -8.306 2.629 -0.725 1.00 91.12 178 ILE A CA 1
ATOM 1299 C C . ILE A 1 178 ? -9.459 1.636 -0.618 1.00 91.12 178 ILE A C 1
ATOM 1301 O O . ILE A 1 178 ? -10.468 1.789 -1.302 1.00 91.12 178 ILE A O 1
ATOM 1305 N N . ARG A 1 179 ? -9.346 0.623 0.251 1.00 92.75 179 ARG A N 1
ATOM 1306 C CA . ARG A 1 179 ? -10.434 -0.327 0.513 1.00 92.75 179 ARG A CA 1
ATOM 1307 C C . ARG A 1 179 ? -10.243 -1.101 1.807 1.00 92.75 179 ARG A C 1
ATOM 1309 O O . ARG A 1 179 ? -9.150 -1.189 2.359 1.00 92.75 179 ARG A O 1
ATOM 1316 N N . LEU A 1 180 ? -11.323 -1.728 2.255 1.00 95.00 180 LEU A N 1
ATOM 1317 C CA . LEU A 1 180 ? -11.296 -2.681 3.360 1.00 95.00 180 LEU A CA 1
ATOM 1318 C C . LEU A 1 180 ? -10.851 -4.060 2.848 1.00 95.00 180 LEU A C 1
ATOM 1320 O O . LEU A 1 180 ? -11.150 -4.436 1.712 1.00 95.00 180 LEU A O 1
ATOM 1324 N N . ARG A 1 181 ? -10.176 -4.833 3.701 1.00 95.75 181 ARG A N 1
ATOM 1325 C CA . ARG A 1 181 ? -9.702 -6.196 3.411 1.00 95.75 181 ARG A CA 1
ATOM 1326 C C . ARG A 1 181 ? -10.376 -7.220 4.320 1.00 95.75 181 ARG A C 1
ATOM 1328 O O . ARG A 1 181 ? -9.723 -7.794 5.193 1.00 95.75 181 ARG A O 1
ATOM 1335 N N . PRO A 1 182 ? -11.692 -7.462 4.160 1.00 89.75 182 PRO A N 1
ATOM 1336 C CA . PRO A 1 182 ? -12.408 -8.424 4.997 1.00 89.75 182 PRO A CA 1
ATOM 1337 C C . PRO A 1 182 ? -11.907 -9.861 4.796 1.00 89.75 182 PRO A C 1
ATOM 1339 O O . PRO A 1 182 ? -12.070 -10.684 5.693 1.00 89.75 182 PRO A O 1
ATOM 1342 N N . ASP A 1 183 ? -11.270 -10.133 3.651 1.00 90.81 183 ASP A N 1
ATOM 1343 C CA . ASP A 1 183 ? -10.612 -11.391 3.295 1.00 90.81 183 ASP A CA 1
ATOM 1344 C C . ASP A 1 183 ? -9.346 -11.669 4.120 1.00 90.81 183 ASP A C 1
ATOM 1346 O O . ASP A 1 183 ? -8.884 -12.809 4.183 1.00 90.81 183 ASP A O 1
ATOM 1350 N N . LYS A 1 184 ? -8.774 -10.648 4.772 1.00 91.75 184 LYS A N 1
ATOM 1351 C CA . LYS A 1 184 ? -7.526 -10.772 5.523 1.00 91.75 184 LYS A CA 1
ATOM 1352 C C . LYS A 1 184 ? -7.760 -10.813 7.026 1.00 91.75 184 LYS A C 1
ATOM 1354 O O . LYS A 1 184 ? -8.264 -9.875 7.633 1.00 91.75 184 LYS A O 1
ATOM 1359 N N . ALA A 1 185 ? -7.270 -11.886 7.646 1.00 88.25 185 ALA A N 1
ATOM 1360 C CA . ALA A 1 185 ? -7.225 -12.012 9.102 1.00 88.25 185 ALA A CA 1
ATOM 1361 C C . ALA A 1 185 ? -6.113 -11.165 9.747 1.00 88.25 185 ALA A C 1
ATOM 1363 O O . ALA A 1 185 ? -6.173 -10.872 10.938 1.00 88.25 185 ALA A O 1
ATOM 1364 N N . ARG A 1 186 ? -5.063 -10.820 8.990 1.00 90.94 186 ARG A N 1
ATOM 1365 C CA . ARG A 1 186 ? -3.883 -10.095 9.477 1.00 90.94 186 ARG A CA 1
ATOM 1366 C C . ARG A 1 186 ? -3.418 -9.073 8.443 1.00 90.94 186 ARG A C 1
ATOM 1368 O O . ARG A 1 186 ? -3.480 -9.342 7.243 1.00 90.94 186 ARG A O 1
ATOM 1375 N N . ALA A 1 187 ? -2.916 -7.941 8.930 1.00 94.31 187 ALA A N 1
ATOM 1376 C CA . ALA A 1 187 ? -2.167 -6.977 8.129 1.00 94.31 187 ALA A CA 1
ATOM 1377 C C . ALA A 1 187 ? -0.889 -7.607 7.553 1.00 94.31 187 ALA A C 1
ATOM 1379 O O . ALA A 1 187 ? -0.445 -8.676 7.997 1.00 94.31 187 ALA A O 1
ATOM 1380 N N . ASN A 1 188 ? -0.280 -6.938 6.575 1.00 94.88 188 ASN A N 1
ATOM 1381 C CA . ASN A 1 188 ? 1.014 -7.341 6.051 1.00 94.88 188 ASN A CA 1
ATOM 1382 C C . ASN A 1 188 ? 2.065 -7.420 7.164 1.00 94.88 188 ASN A C 1
ATOM 1384 O O . ASN A 1 188 ? 1.986 -6.751 8.199 1.00 94.88 188 ASN A O 1
ATOM 1388 N N . SER A 1 189 ? 3.061 -8.284 6.953 1.00 90.38 189 SER A N 1
ATOM 1389 C CA . SER A 1 189 ? 4.213 -8.311 7.845 1.00 90.38 189 SER A CA 1
ATOM 1390 C C . SER A 1 189 ? 4.971 -6.987 7.747 1.00 90.38 189 SER A C 1
ATOM 1392 O O . SER A 1 189 ? 4.988 -6.366 6.682 1.00 90.38 189 SER A O 1
ATOM 1394 N N . VAL A 1 190 ? 5.651 -6.587 8.822 1.00 84.50 190 VAL A N 1
ATOM 1395 C CA . VAL A 1 190 ? 6.521 -5.402 8.798 1.00 84.50 190 VAL A CA 1
ATOM 1396 C C . VAL A 1 190 ? 7.535 -5.493 7.652 1.00 84.50 190 VAL A C 1
ATOM 1398 O O . VAL A 1 190 ? 7.761 -4.501 6.973 1.00 84.50 190 VAL A O 1
ATOM 1401 N N . LEU A 1 191 ? 8.098 -6.679 7.386 1.00 82.94 191 LEU A N 1
ATOM 1402 C CA . LEU A 1 191 ? 9.049 -6.877 6.287 1.00 82.94 191 LEU A CA 1
ATOM 1403 C C . LEU A 1 191 ? 8.414 -6.599 4.923 1.00 82.94 191 LEU A C 1
ATOM 1405 O O . LEU A 1 191 ? 8.996 -5.886 4.120 1.00 82.94 191 LEU A O 1
ATOM 1409 N N . THR A 1 192 ? 7.201 -7.101 4.689 1.00 88.00 192 THR A N 1
ATOM 1410 C CA . THR A 1 192 ? 6.457 -6.838 3.450 1.00 88.00 192 THR A CA 1
ATOM 1411 C C . THR A 1 192 ? 6.219 -5.343 3.262 1.00 88.00 192 THR A C 1
ATOM 1413 O O . THR A 1 192 ? 6.491 -4.811 2.195 1.00 88.00 192 THR A O 1
ATOM 1416 N N . ALA A 1 193 ? 5.753 -4.660 4.309 1.00 84.94 193 ALA A N 1
ATOM 1417 C CA . ALA A 1 193 ? 5.501 -3.228 4.256 1.00 84.94 193 ALA A CA 1
ATOM 1418 C C . ALA A 1 193 ? 6.787 -2.421 4.002 1.00 84.94 193 ALA A C 1
ATOM 1420 O O . ALA A 1 193 ? 6.770 -1.477 3.219 1.00 84.94 193 ALA A O 1
ATOM 1421 N N . VAL A 1 194 ? 7.911 -2.816 4.612 1.00 80.50 194 VAL A N 1
ATOM 1422 C CA . VAL A 1 194 ? 9.225 -2.199 4.369 1.00 80.50 194 VAL A CA 1
ATOM 1423 C C . VAL A 1 194 ? 9.690 -2.424 2.935 1.00 80.50 194 VAL A C 1
ATOM 1425 O O . VAL A 1 194 ? 10.098 -1.462 2.301 1.00 80.50 194 VAL A O 1
ATOM 1428 N N . SER A 1 195 ? 9.588 -3.640 2.394 1.00 81.88 195 SER A N 1
ATOM 1429 C CA . SER A 1 195 ? 9.965 -3.898 0.998 1.00 81.88 195 SER A CA 1
ATOM 1430 C C . SER A 1 195 ? 9.114 -3.091 0.015 1.00 81.88 195 SER A C 1
ATOM 1432 O O . SER A 1 195 ? 9.637 -2.585 -0.974 1.00 81.88 195 SER A O 1
ATOM 1434 N N . THR A 1 196 ? 7.823 -2.893 0.303 1.00 85.19 196 THR A N 1
ATOM 1435 C CA . THR A 1 196 ? 6.991 -1.978 -0.491 1.00 85.19 196 THR A CA 1
ATOM 1436 C C . THR A 1 196 ? 7.482 -0.534 -0.373 1.00 85.19 196 THR A C 1
ATOM 1438 O O . THR A 1 196 ? 7.568 0.162 -1.379 1.00 85.19 196 THR A O 1
ATOM 1441 N N . MET A 1 197 ? 7.849 -0.071 0.826 1.00 79.62 197 MET A N 1
ATOM 1442 C CA . MET A 1 197 ? 8.432 1.264 1.015 1.00 79.62 197 MET A CA 1
ATOM 1443 C C . MET A 1 197 ? 9.771 1.422 0.279 1.00 79.62 197 MET A C 1
ATOM 1445 O O . MET A 1 197 ? 10.016 2.473 -0.301 1.00 79.62 197 MET A O 1
ATOM 1449 N N . GLU A 1 198 ? 10.626 0.399 0.256 1.00 77.31 198 GLU A N 1
ATOM 1450 C CA . GLU A 1 198 ? 11.878 0.403 -0.512 1.00 77.31 198 GLU A CA 1
ATOM 1451 C C . GLU A 1 198 ? 11.605 0.544 -2.014 1.00 77.31 198 GLU A C 1
ATOM 1453 O O . GLU A 1 198 ? 12.179 1.428 -2.647 1.00 77.31 198 GLU A O 1
ATOM 1458 N N . ALA A 1 199 ? 10.649 -0.222 -2.552 1.00 78.19 199 ALA A N 1
ATOM 1459 C CA . ALA A 1 199 ? 10.209 -0.081 -3.940 1.00 78.19 199 ALA A CA 1
ATOM 1460 C C . ALA A 1 199 ? 9.630 1.316 -4.233 1.00 78.19 199 ALA A C 1
ATOM 1462 O O . ALA A 1 199 ? 9.858 1.872 -5.307 1.00 78.19 199 ALA A O 1
ATOM 1463 N N . LEU A 1 200 ? 8.913 1.912 -3.270 1.00 77.00 200 LEU A N 1
ATOM 1464 C CA . LEU A 1 200 ? 8.446 3.294 -3.379 1.00 77.00 200 LEU A CA 1
ATOM 1465 C C . LEU A 1 200 ? 9.619 4.288 -3.407 1.00 77.00 200 LEU A C 1
ATOM 1467 O O . LEU A 1 200 ? 9.602 5.251 -4.168 1.00 77.00 200 LEU A O 1
ATOM 1471 N N . ALA A 1 201 ? 10.655 4.063 -2.602 1.00 71.50 201 ALA A N 1
ATOM 1472 C CA . ALA A 1 201 ? 11.812 4.948 -2.537 1.00 71.50 201 ALA A CA 1
ATOM 1473 C C . ALA A 1 201 ? 12.626 4.957 -3.833 1.00 71.50 201 ALA A C 1
ATOM 1475 O O . ALA A 1 201 ? 13.153 6.006 -4.198 1.00 71.50 201 ALA A O 1
ATOM 1476 N N . ASP A 1 202 ? 12.686 3.833 -4.547 1.00 73.25 202 ASP A N 1
ATOM 1477 C CA . ASP A 1 202 ? 13.386 3.749 -5.832 1.00 73.25 202 ASP A CA 1
ATOM 1478 C C . ASP A 1 202 ? 12.746 4.645 -6.909 1.00 73.25 202 ASP A C 1
ATOM 1480 O O . ASP A 1 202 ? 13.419 5.030 -7.862 1.00 73.25 202 ASP A O 1
ATOM 1484 N N . SER A 1 203 ? 11.477 5.047 -6.727 1.00 72.62 203 SER A N 1
ATOM 1485 C CA . SER A 1 203 ? 10.813 6.142 -7.455 1.00 72.62 203 SER A CA 1
ATOM 1486 C C . SER A 1 203 ? 10.884 6.064 -8.987 1.00 72.62 203 SER A C 1
ATOM 1488 O O . SER A 1 203 ? 10.794 7.089 -9.658 1.00 72.62 203 SER A O 1
ATOM 1490 N N . VAL A 1 204 ? 11.012 4.862 -9.561 1.00 81.94 204 VAL A N 1
ATOM 1491 C CA . VAL A 1 204 ? 11.117 4.679 -11.015 1.00 81.94 204 VAL A CA 1
ATOM 1492 C C . VAL A 1 204 ? 9.781 5.017 -11.674 1.00 81.94 204 VAL A C 1
ATOM 1494 O O . VAL A 1 204 ? 8.813 4.253 -11.596 1.00 81.94 204 VAL A O 1
ATOM 1497 N N . THR A 1 205 ? 9.722 6.170 -12.335 1.00 83.44 205 THR A N 1
ATOM 1498 C CA . THR A 1 205 ? 8.498 6.688 -12.947 1.00 83.44 205 THR A CA 1
ATOM 1499 C C . THR A 1 205 ? 8.232 6.056 -14.318 1.00 83.44 205 THR A C 1
ATOM 1501 O O . THR A 1 205 ? 9.148 5.527 -14.956 1.00 83.44 205 THR A O 1
ATOM 1504 N N . PRO A 1 206 ? 6.998 6.157 -14.854 1.00 86.31 206 PRO A N 1
ATOM 1505 C CA . PRO A 1 206 ? 6.724 5.745 -16.231 1.00 86.31 206 PRO A CA 1
ATOM 1506 C C . PRO A 1 206 ? 7.624 6.453 -17.260 1.00 86.31 206 PRO A C 1
ATOM 1508 O O . PRO A 1 206 ? 7.981 5.867 -18.282 1.00 86.31 206 PRO A O 1
ATOM 1511 N N . ALA A 1 207 ? 8.012 7.707 -16.992 1.00 85.81 207 ALA A N 1
ATOM 1512 C CA . ALA A 1 207 ? 8.894 8.479 -17.863 1.00 85.81 207 ALA A CA 1
ATOM 1513 C C . ALA A 1 207 ? 10.324 7.918 -17.871 1.00 85.81 207 ALA A C 1
ATOM 1515 O O . ALA A 1 207 ? 10.928 7.836 -18.943 1.00 85.81 207 ALA A O 1
ATOM 1516 N N . ASP A 1 208 ? 10.826 7.477 -16.714 1.00 87.25 208 ASP A N 1
ATOM 1517 C CA . ASP A 1 208 ? 12.141 6.839 -16.585 1.00 87.25 208 ASP A CA 1
ATOM 1518 C C . ASP A 1 208 ? 12.174 5.510 -17.337 1.00 87.25 208 ASP A C 1
ATOM 1520 O O . ASP A 1 208 ? 13.084 5.263 -18.128 1.00 87.25 208 ASP A O 1
ATOM 1524 N N . VAL A 1 209 ? 11.127 4.692 -17.179 1.00 89.25 209 VAL A N 1
ATOM 1525 C CA . VAL A 1 209 ? 10.973 3.439 -17.931 1.00 89.25 209 VAL A CA 1
ATOM 1526 C C . VAL A 1 209 ? 10.953 3.708 -19.437 1.00 89.25 209 VAL A C 1
ATOM 1528 O O . VAL A 1 209 ? 11.692 3.082 -20.197 1.00 89.25 209 VAL A O 1
ATOM 1531 N N . ALA A 1 210 ? 10.157 4.679 -19.891 1.00 89.19 210 ALA A N 1
ATOM 1532 C CA . ALA A 1 210 ? 10.090 5.044 -21.303 1.00 89.19 210 ALA A CA 1
ATOM 1533 C C . ALA A 1 210 ? 11.420 5.610 -21.833 1.00 89.19 210 ALA A C 1
ATOM 1535 O O . ALA A 1 210 ? 11.748 5.432 -23.009 1.00 89.19 210 ALA A O 1
ATOM 1536 N N . ALA A 1 211 ? 12.187 6.327 -21.009 1.00 89.75 211 ALA A N 1
ATOM 1537 C CA . ALA A 1 211 ? 13.522 6.802 -21.361 1.00 89.75 211 ALA A CA 1
ATOM 1538 C C . ALA A 1 211 ? 14.513 5.636 -21.499 1.00 89.75 211 ALA A C 1
ATOM 1540 O O . ALA A 1 211 ? 15.203 5.562 -22.516 1.00 89.75 211 ALA A O 1
ATOM 1541 N N . ALA A 1 212 ? 14.514 4.696 -20.551 1.00 88.25 212 ALA A N 1
ATOM 1542 C CA . ALA A 1 212 ? 15.365 3.509 -20.576 1.00 88.25 212 ALA A CA 1
ATOM 1543 C C . ALA A 1 212 ? 15.09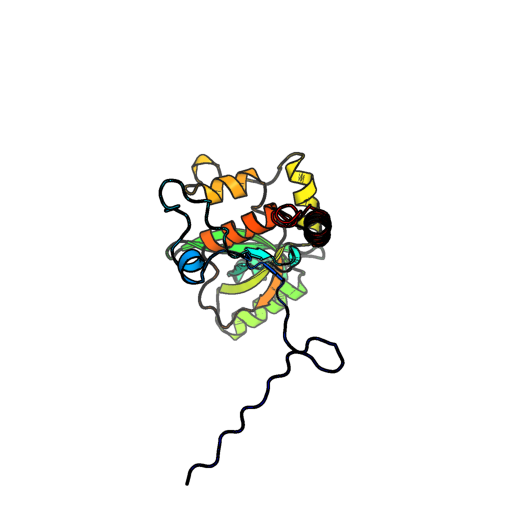3 2.629 -21.807 1.00 88.25 212 ALA A C 1
ATOM 1545 O O . ALA A 1 212 ? 16.028 2.238 -22.504 1.00 88.25 212 ALA A O 1
ATOM 1546 N N . ILE A 1 213 ? 13.819 2.391 -22.145 1.00 88.06 213 ILE A N 1
ATOM 1547 C CA . ILE A 1 213 ? 13.438 1.640 -23.354 1.00 88.06 213 ILE A CA 1
ATOM 1548 C C . ILE A 1 213 ? 13.945 2.353 -24.612 1.00 88.06 213 ILE A C 1
ATOM 1550 O O . ILE A 1 213 ? 14.590 1.737 -25.459 1.00 88.06 213 ILE A O 1
ATOM 1554 N N . ARG A 1 214 ? 13.709 3.667 -24.737 1.00 90.25 214 ARG A N 1
ATOM 1555 C CA . ARG A 1 214 ? 14.179 4.447 -25.896 1.00 90.25 214 ARG A CA 1
ATOM 1556 C C . ARG A 1 214 ? 15.699 4.445 -26.021 1.00 90.25 214 ARG A C 1
ATOM 1558 O O . ARG A 1 214 ? 16.210 4.409 -27.137 1.00 90.25 214 ARG A O 1
ATOM 1565 N N . GLN A 1 215 ? 16.415 4.500 -24.901 1.00 89.06 215 GLN A N 1
ATOM 1566 C CA . GLN A 1 215 ? 17.869 4.393 -24.879 1.00 89.06 215 GLN A CA 1
ATOM 1567 C C . GLN A 1 215 ? 18.326 3.008 -25.350 1.00 89.06 215 GLN A C 1
ATOM 1569 O O . GLN A 1 215 ? 19.200 2.929 -26.210 1.00 89.06 215 GLN A O 1
ATOM 1574 N N . ALA A 1 216 ? 17.705 1.936 -24.854 1.00 83.44 216 ALA A N 1
ATOM 1575 C CA . ALA A 1 216 ? 18.022 0.565 -25.247 1.00 83.44 216 ALA A CA 1
ATOM 1576 C C . ALA A 1 216 ? 17.767 0.317 -26.743 1.00 83.44 216 ALA A C 1
ATOM 1578 O O . ALA A 1 216 ? 18.602 -0.275 -27.415 1.00 83.44 216 ALA A O 1
ATOM 1579 N N . MET A 1 217 ? 16.673 0.849 -27.297 1.00 83.50 217 MET A N 1
ATOM 1580 C CA . MET A 1 217 ? 16.364 0.747 -28.732 1.00 83.50 217 MET A CA 1
ATOM 1581 C C . MET A 1 217 ? 17.366 1.480 -29.636 1.00 83.50 217 MET A C 1
ATOM 1583 O O . MET A 1 217 ? 17.464 1.166 -30.819 1.00 83.50 217 MET A O 1
ATOM 1587 N N . ARG A 1 218 ? 18.079 2.484 -29.109 1.00 86.12 218 ARG A N 1
ATOM 1588 C CA . ARG A 1 218 ? 19.117 3.233 -29.838 1.00 86.12 218 ARG A CA 1
ATOM 1589 C C . ARG A 1 218 ? 20.511 2.639 -29.661 1.00 86.12 218 ARG A C 1
ATOM 1591 O O . ARG A 1 218 ? 21.420 3.029 -30.391 1.00 86.12 218 ARG A O 1
ATOM 1598 N N . ALA A 1 219 ? 20.701 1.756 -28.683 1.00 75.75 219 ALA A N 1
ATOM 1599 C CA . ALA A 1 219 ? 21.980 1.109 -28.459 1.00 75.75 219 ALA A CA 1
ATOM 1600 C C . ALA A 1 219 ? 22.280 0.147 -29.625 1.00 75.75 219 ALA A C 1
ATOM 1602 O O . ALA A 1 219 ? 21.373 -0.553 -30.084 1.00 75.75 219 ALA A O 1
ATOM 1603 N N . PRO A 1 220 ? 23.530 0.086 -30.119 1.00 66.62 220 PRO A N 1
ATOM 1604 C CA . PRO A 1 220 ? 23.912 -0.910 -31.111 1.00 66.62 220 PRO A CA 1
ATOM 1605 C C . PRO A 1 220 ? 23.631 -2.302 -30.549 1.00 66.62 220 PRO A C 1
ATOM 1607 O O . PRO A 1 220 ? 24.097 -2.623 -29.454 1.00 66.62 220 PRO A O 1
ATOM 1610 N N . GLN A 1 221 ? 22.882 -3.130 -31.280 1.00 60.50 221 GLN A N 1
ATOM 1611 C CA . GLN A 1 221 ? 22.673 -4.503 -30.840 1.00 60.50 221 GLN A CA 1
ATOM 1612 C C . GLN A 1 221 ? 24.021 -5.237 -30.825 1.00 60.50 221 GLN A C 1
ATOM 1614 O O . GLN A 1 221 ? 24.715 -5.245 -31.852 1.00 60.50 221 GLN A O 1
ATOM 1619 N N . PRO A 1 222 ? 24.418 -5.851 -29.695 1.00 53.00 222 PRO A N 1
ATOM 1620 C CA . PRO A 1 222 ? 25.628 -6.655 -29.620 1.00 53.00 222 PRO A CA 1
ATOM 1621 C C . PRO A 1 222 ? 25.427 -7.924 -30.462 1.00 53.00 222 PRO A C 1
ATOM 1623 O O . PRO A 1 222 ? 24.990 -8.956 -29.973 1.00 53.00 222 PRO A O 1
ATOM 1626 N N . GLY A 1 223 ? 25.693 -7.823 -31.764 1.00 51.16 223 GLY A N 1
ATOM 1627 C CA . GLY A 1 223 ? 25.482 -8.914 -32.718 1.00 51.16 223 GLY A CA 1
ATOM 1628 C C . GLY A 1 223 ? 25.456 -8.491 -34.187 1.00 51.16 223 GLY A C 1
ATOM 1629 O O . GLY A 1 223 ? 25.837 -9.281 -35.043 1.00 51.16 223 GLY A O 1
ATOM 1630 N N . ALA A 1 224 ? 25.124 -7.234 -34.500 1.00 48.12 224 ALA A N 1
ATOM 1631 C CA . ALA A 1 224 ? 25.044 -6.771 -35.893 1.00 48.12 224 ALA A CA 1
ATOM 1632 C C . ALA A 1 224 ? 26.416 -6.546 -36.577 1.00 48.12 224 ALA A C 1
ATOM 1634 O O . ALA A 1 224 ? 26.467 -6.215 -37.756 1.00 48.12 224 ALA A O 1
ATOM 1635 N N . ALA A 1 225 ? 27.531 -6.736 -35.860 1.00 45.69 225 ALA A N 1
ATOM 1636 C CA . ALA A 1 225 ? 28.896 -6.548 -36.365 1.00 45.69 225 ALA A CA 1
ATOM 1637 C C . ALA A 1 225 ? 29.653 -7.866 -36.640 1.00 45.69 225 ALA A C 1
ATOM 1639 O O . ALA A 1 225 ? 30.882 -7.878 -36.664 1.00 45.69 225 ALA A O 1
ATOM 1640 N N . ARG A 1 226 ? 28.952 -8.994 -36.822 1.00 45.88 226 ARG A N 1
ATOM 1641 C CA . ARG A 1 226 ? 29.568 -10.278 -37.211 1.00 45.88 226 ARG A CA 1
ATOM 1642 C C . ARG A 1 226 ? 28.961 -10.854 -38.489 1.00 45.88 226 ARG A C 1
ATOM 1644 O O . ARG A 1 226 ? 28.522 -11.990 -38.482 1.00 45.88 226 ARG A O 1
ATOM 1651 N N . THR A 1 227 ? 28.969 -10.083 -39.570 1.00 43.38 227 THR A N 1
ATOM 1652 C CA . THR A 1 227 ? 29.030 -10.596 -40.953 1.00 43.38 227 THR A CA 1
ATOM 1653 C C . THR A 1 227 ? 29.298 -9.419 -41.888 1.00 43.38 227 THR A C 1
ATOM 1655 O O . THR A 1 227 ? 28.368 -8.733 -42.309 1.00 43.38 227 THR A O 1
ATOM 1658 N N . ALA A 1 228 ? 30.574 -9.184 -42.173 1.00 36.09 228 ALA A N 1
ATOM 1659 C CA . ALA A 1 228 ? 31.065 -8.543 -43.387 1.00 36.09 228 ALA A CA 1
ATOM 1660 C C . ALA A 1 228 ? 32.310 -9.320 -43.821 1.00 36.09 228 ALA A C 1
ATOM 1662 O O . ALA A 1 228 ? 33.081 -9.704 -42.908 1.00 36.09 228 ALA A O 1
#

Secondary structure (DSSP, 8-state):
-----------SEETTEE-S----EEE--SSS-HHHHHS-TT---TTSPPPPPPEEE--GGG-EEEEEEEHHHHHHHHTS-SS-EEEEEEEEETTEEEEEEEEEE-HHHHHHHHHHHHHTT-SEEEEEEEE-HHHHHHHHHHTTS---S-PPPGGG--SHHHHHHHHTT-TT-EEEEEEE-TT-SSPPBHHHHHHHHHHHHH---HHHHHHHHHHHHHSPPTTTTS--

pLDDT: mean 73.89, std 17.48, range [36.09, 96.38]

Sequence (228 aa):
EHAGIGRAEVSVYCEGQRVNGNDGLVFTPEAPSYVDLLSMPDKAAPGGPPVQPLLKWKPLLENTVDFLVRLVDAEAAAGGSGAGCTATLFSSAGGRTVEQAATSLTPEQGKALVSVMRAHGKKDLVVECMVDEAAAKGVVRSLAGDHTAAALPADKVTSAALKLAYRRGLFYQRWVIIRLRPDKARANSVLTAVSTMEALADSVTPADVAAAIRQAMRAPQPGAARTA

Foldseek 3Di:
DDDDPDPDPPPCDDPNDGPDDDFADKDDDPDDDPCLQPVDQPDPDVPHDGRDYIDGDGALQSLKFWWKFFLVQLVQQLPDPDFFDKTWTWADDPNDTDTFEIATHHNVRSVVVNVVCVVVVHRMFIFMKTFDPVLLVVLVVCLVHDDPDDADPLVPDDDPLSNVCRVSVLTHGHIDGPGTPPVDPGTHHPVSVSVSSVSSNVVCHPVNVVVVVVVVVPDPPPPPPPDD

Organism: Cafeteria roenbergensis (NCBI:txid33653)

InterPro domains:
  IPR012340 Nucleic acid-binding, OB-fold [G3DSA:2.40.50.140] (54-221)
  IPR012340 Nucleic acid-binding, OB-fold [SSF50249] (62-220)
  IPR013846 mRNA capping enzyme, C-terminal domain [PF03919] (62-208)